Protein AF-A0A7L4RB26-F1 (afdb_monomer_lite)

Secondary structure (DSSP, 8-state):
--HHHHHHHHHHHHHHHHHHHHHHHHHHHHHHHS-TTSSSS-HHHHHHHHHHHHHHHHHHHHHHHHHHHHHHHHHHH---HHHHHHHHHHHHHHHHHHHHHHHH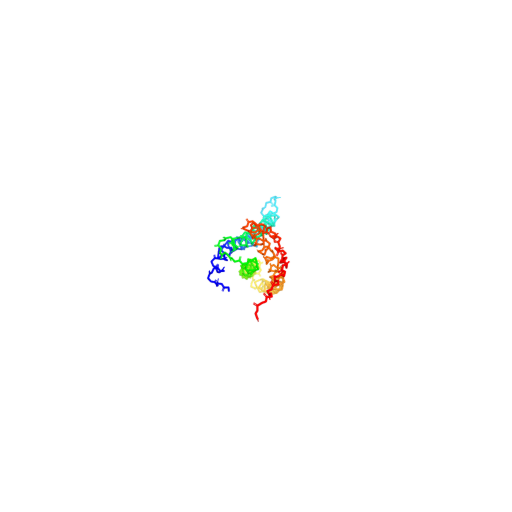HHHHHHHHHHHHHHHHHHHHHHHHHHHHHHHHHHHHHHHHHHHHHHHHHHHHHHHHHHHHHHHHHHHHHHHS---------------------

Foldseek 3Di:
DPVVLLCVLLVVLLVVLLVLLVVLLVLLLCLLQDDQDPDPPRVNVVSVVVSVVSVVVSVVVLLVSLLVSLLCCCPVVVDALLSQLVSQLVSLLSSLVSSLVSVLVSLVSNLVSQLVVQCVPDPPVSNVVSNVVSVVCSVVVNVCSVVVSVVCSVVVSVSSSVSRSNSNVVNVPVVDPPPDPPPDPPPDDDDDDDDDD

Sequence (197 aa):
MDFKKILSASLMIMGIGVVLVIIQGILDVVAVLAPADVGPVPLGLLLTIIKTGYWLLSFLLFAGLYFWAGMRAVKSYGLDPMSGGVISALSHAVVCIISIIVNIVVGLVGAGGFALNMAGQGGAMGGAVGALLGGLGFMVGGAITLVIGGVCLVGGIILNFGLGFGGGTFAEKKTVPEKNPEPEKKAEKKPEKAEKK

Structure (mmCIF, N/CA/C/O backbone):
data_AF-A0A7L4RB26-F1
#
_entry.id   AF-A0A7L4RB26-F1
#
loop_
_atom_site.group_PDB
_atom_site.id
_atom_site.type_symbol
_atom_site.label_atom_id
_atom_site.label_alt_id
_atom_site.label_comp_id
_atom_site.label_asym_id
_atom_site.label_entity_id
_atom_site.label_seq_id
_atom_site.pdbx_PDB_ins_code
_atom_site.Cartn_x
_atom_site.Cartn_y
_atom_site.Cartn_z
_atom_site.occupancy
_atom_site.B_iso_or_equiv
_atom_site.auth_seq_id
_atom_site.auth_comp_id
_atom_site.auth_asym_id
_atom_site.auth_atom_id
_atom_site.pdbx_PDB_model_num
ATOM 1 N N . MET A 1 1 ? -24.674 -1.707 12.320 1.00 59.78 1 MET A N 1
ATOM 2 C CA . MET A 1 1 ? -23.624 -0.869 11.699 1.00 59.78 1 MET A CA 1
ATOM 3 C C . MET A 1 1 ? -24.242 -0.050 10.579 1.00 59.78 1 MET A C 1
ATOM 5 O O . MET A 1 1 ? -24.905 -0.622 9.725 1.00 59.78 1 MET A O 1
ATOM 9 N N . ASP A 1 2 ? -24.065 1.269 10.601 1.00 71.56 2 ASP A N 1
ATOM 10 C CA . ASP A 1 2 ? -24.619 2.178 9.592 1.00 71.56 2 ASP A CA 1
ATOM 11 C C . ASP A 1 2 ? -23.623 2.336 8.427 1.00 71.56 2 ASP A C 1
ATOM 13 O O . ASP A 1 2 ? -22.617 3.045 8.532 1.00 71.56 2 ASP A O 1
ATOM 17 N N . PHE A 1 3 ? -23.869 1.614 7.328 1.00 69.25 3 PHE A N 1
ATOM 18 C CA . PHE A 1 3 ? -22.929 1.464 6.207 1.00 69.25 3 PHE A CA 1
ATOM 19 C C . PHE A 1 3 ? -22.564 2.807 5.552 1.00 69.25 3 PHE A C 1
ATOM 21 O O . PHE A 1 3 ? -21.429 3.004 5.120 1.00 69.25 3 PHE A O 1
ATOM 28 N N . LYS A 1 4 ? -23.491 3.776 5.543 1.00 74.69 4 LYS A N 1
ATOM 29 C CA . LYS A 1 4 ? -23.242 5.123 5.003 1.00 74.69 4 LYS A CA 1
ATOM 30 C C . LYS A 1 4 ? -22.188 5.888 5.805 1.00 74.69 4 LYS A C 1
ATOM 32 O O . LYS A 1 4 ? -21.359 6.581 5.216 1.00 74.69 4 LYS A O 1
ATOM 37 N N . LYS A 1 5 ? -22.191 5.752 7.135 1.00 68.69 5 LYS A N 1
ATOM 38 C CA . LYS A 1 5 ? -21.215 6.418 8.015 1.00 68.69 5 LYS A CA 1
ATOM 39 C C . LYS A 1 5 ? -19.825 5.801 7.869 1.00 68.69 5 LYS A C 1
ATOM 41 O O . LYS A 1 5 ? -18.843 6.532 7.782 1.00 68.69 5 LYS A O 1
ATOM 46 N N . ILE A 1 6 ? -19.763 4.473 7.755 1.00 67.25 6 ILE A N 1
ATOM 47 C CA . ILE A 1 6 ? -18.529 3.721 7.479 1.00 67.25 6 ILE A CA 1
ATOM 48 C C . ILE A 1 6 ? -17.923 4.157 6.140 1.00 67.25 6 ILE A C 1
ATOM 50 O O . ILE A 1 6 ? -16.747 4.518 6.083 1.00 67.25 6 ILE A O 1
ATOM 54 N N . LEU A 1 7 ? -18.739 4.216 5.083 1.00 72.62 7 LEU A N 1
ATOM 55 C CA . LEU A 1 7 ? -18.285 4.625 3.756 1.00 72.62 7 LEU A CA 1
ATOM 56 C C . LEU A 1 7 ? -17.761 6.071 3.757 1.00 72.62 7 LEU A C 1
ATOM 58 O O . LEU A 1 7 ? -16.662 6.329 3.269 1.00 72.62 7 LEU A O 1
ATOM 62 N N . SER A 1 8 ? -18.494 7.005 4.371 1.00 74.25 8 SER A N 1
ATOM 63 C CA . SER A 1 8 ? -18.075 8.410 4.477 1.00 74.25 8 SER A CA 1
ATOM 64 C C . SER A 1 8 ? -16.765 8.586 5.252 1.00 74.25 8 SER A C 1
ATOM 66 O O . SER A 1 8 ? -15.928 9.389 4.841 1.00 74.25 8 SER A O 1
ATOM 68 N N . ALA A 1 9 ? -16.560 7.824 6.330 1.00 69.31 9 ALA A N 1
ATOM 69 C CA . ALA A 1 9 ? -15.318 7.858 7.097 1.00 69.31 9 ALA A CA 1
ATOM 70 C C . ALA A 1 9 ? -14.136 7.261 6.311 1.00 69.31 9 ALA A C 1
ATOM 72 O O . ALA A 1 9 ? -13.023 7.777 6.395 1.00 69.31 9 ALA A O 1
ATOM 73 N N . SER A 1 10 ? -14.386 6.213 5.516 1.00 74.75 10 SER A N 1
ATOM 74 C CA . SER A 1 10 ? -13.369 5.533 4.700 1.00 74.75 10 SER A CA 1
ATOM 75 C C . SER A 1 10 ? -12.939 6.317 3.452 1.00 74.75 10 SER A C 1
ATOM 77 O O . SER A 1 10 ? -11.774 6.269 3.066 1.00 74.75 10 SER A O 1
ATOM 79 N N . LEU A 1 11 ? -13.850 7.081 2.836 1.00 79.06 11 LEU A N 1
ATOM 80 C CA . LEU A 1 11 ? -13.647 7.753 1.543 1.00 79.06 11 LEU A CA 1
ATOM 81 C C . LEU A 1 11 ? -12.417 8.663 1.510 1.00 79.06 11 LEU A C 1
ATOM 83 O O . LEU A 1 11 ? -11.670 8.658 0.536 1.00 79.06 11 LEU A O 1
ATOM 87 N N . MET A 1 12 ? -12.179 9.412 2.585 1.00 80.56 12 MET A N 1
ATOM 88 C CA . MET A 1 12 ? -11.029 10.311 2.674 1.00 80.56 12 MET A CA 1
ATOM 89 C C . MET A 1 12 ? -9.700 9.542 2.722 1.00 80.56 12 MET A C 1
ATOM 91 O O . MET A 1 12 ? -8.741 9.927 2.059 1.00 80.56 12 MET A O 1
ATOM 95 N N . ILE A 1 13 ? -9.649 8.442 3.477 1.00 82.50 13 ILE A N 1
ATOM 96 C CA . ILE A 1 13 ? -8.442 7.614 3.625 1.00 82.50 13 ILE A CA 1
ATOM 97 C C . ILE A 1 13 ? -8.165 6.866 2.328 1.00 82.50 13 ILE A C 1
ATOM 99 O O . ILE A 1 13 ? -7.025 6.833 1.876 1.00 82.50 13 ILE A O 1
ATOM 103 N N . MET A 1 14 ? -9.215 6.323 1.704 1.00 83.38 14 MET A N 1
ATOM 104 C CA . MET A 1 14 ? -9.117 5.706 0.385 1.00 83.38 14 MET A CA 1
ATOM 105 C C . MET A 1 14 ? -8.605 6.716 -0.645 1.00 83.38 14 MET A C 1
ATOM 107 O O . MET A 1 14 ? -7.656 6.410 -1.353 1.00 83.38 14 MET A O 1
ATOM 111 N N . GLY A 1 15 ? -9.152 7.935 -0.685 1.00 83.19 15 GLY A N 1
ATOM 112 C CA . GLY A 1 15 ? -8.707 8.978 -1.614 1.00 83.19 15 GLY A CA 1
ATOM 113 C C . GLY A 1 15 ? -7.225 9.325 -1.459 1.00 83.19 15 GLY A C 1
ATOM 114 O O . GLY A 1 15 ? -6.482 9.293 -2.437 1.00 83.19 15 GLY A O 1
ATOM 115 N N . ILE A 1 16 ? -6.771 9.586 -0.228 1.00 84.94 16 ILE A N 1
ATOM 116 C CA . ILE A 1 16 ? -5.353 9.875 0.041 1.00 84.94 16 ILE A CA 1
ATOM 117 C C . ILE A 1 16 ? -4.482 8.663 -0.306 1.00 84.94 16 ILE A C 1
ATOM 119 O O . ILE A 1 16 ? -3.447 8.809 -0.952 1.00 84.94 16 ILE A O 1
ATOM 123 N N . GLY A 1 17 ? -4.918 7.461 0.072 1.00 83.12 17 GLY A N 1
ATOM 124 C CA . GLY A 1 17 ? -4.176 6.237 -0.193 1.00 83.12 17 GLY A CA 1
ATOM 125 C C . GLY A 1 17 ? -4.001 5.948 -1.681 1.00 83.12 17 GLY A C 1
ATOM 126 O O . GLY A 1 17 ? -2.911 5.578 -2.107 1.00 83.12 17 GLY A O 1
ATOM 127 N N . VAL A 1 18 ? -5.039 6.186 -2.484 1.00 85.56 18 VAL A N 1
ATOM 128 C CA . VAL A 1 18 ? -4.983 6.051 -3.945 1.00 85.56 18 VAL A CA 1
ATOM 129 C C . VAL A 1 18 ? -3.991 7.030 -4.556 1.00 85.56 18 VAL A C 1
ATOM 131 O O . VAL A 1 18 ? -3.189 6.628 -5.393 1.00 85.56 18 VAL A O 1
ATOM 134 N N . VAL A 1 19 ? -3.988 8.291 -4.119 1.00 87.62 19 VAL A N 1
ATOM 135 C CA . VAL A 1 19 ? -3.029 9.290 -4.615 1.00 87.62 19 VAL A CA 1
ATOM 136 C C . VAL A 1 19 ? -1.589 8.863 -4.325 1.00 87.62 19 VAL A C 1
ATOM 138 O O . VAL A 1 19 ? -0.750 8.921 -5.222 1.00 87.62 19 VAL A O 1
ATOM 141 N N . LEU A 1 20 ? -1.304 8.379 -3.111 1.00 86.31 20 LEU A N 1
ATOM 142 C CA . LEU A 1 20 ? 0.036 7.898 -2.750 1.00 86.31 20 LEU A CA 1
ATOM 143 C C . LEU A 1 20 ? 0.466 6.695 -3.603 1.00 86.31 20 LEU A C 1
ATOM 145 O O . LEU A 1 20 ? 1.598 6.639 -4.078 1.00 86.31 20 LEU A O 1
ATOM 149 N N . VAL A 1 21 ? -0.450 5.757 -3.853 1.00 86.00 21 VAL A N 1
ATOM 150 C CA . VAL A 1 21 ? -0.198 4.600 -4.724 1.00 86.00 21 VAL A CA 1
ATOM 151 C C . VAL A 1 21 ? 0.072 5.024 -6.170 1.00 86.00 21 VAL A C 1
ATOM 153 O O . VAL A 1 21 ? 0.967 4.477 -6.808 1.00 86.00 21 VAL A O 1
ATOM 156 N N . ILE A 1 22 ? -0.656 6.015 -6.692 1.00 85.44 22 ILE A N 1
ATOM 157 C CA . ILE A 1 22 ? -0.424 6.541 -8.043 1.00 85.44 22 ILE A CA 1
ATOM 158 C C . ILE A 1 22 ? 0.958 7.194 -8.136 1.00 85.44 22 ILE A C 1
ATOM 160 O O . ILE A 1 22 ? 1.694 6.916 -9.079 1.00 85.44 22 ILE A O 1
ATOM 164 N N . ILE A 1 23 ? 1.336 8.023 -7.158 1.00 86.50 23 ILE A N 1
ATOM 165 C CA . ILE A 1 23 ? 2.664 8.654 -7.121 1.00 86.50 23 ILE A CA 1
ATOM 166 C C . ILE A 1 23 ? 3.761 7.584 -7.070 1.00 86.50 23 ILE A C 1
ATOM 168 O O . ILE A 1 23 ? 4.727 7.674 -7.825 1.00 86.50 23 ILE A O 1
ATOM 172 N N . GLN A 1 24 ? 3.589 6.547 -6.245 1.00 82.50 24 GLN A N 1
ATOM 173 C CA . GLN A 1 24 ? 4.506 5.407 -6.200 1.00 82.50 24 GLN A CA 1
ATOM 174 C C . GLN A 1 24 ? 4.631 4.732 -7.574 1.00 82.50 24 GLN A C 1
ATOM 176 O O . GLN A 1 24 ? 5.744 4.515 -8.047 1.00 82.50 24 GLN A O 1
ATOM 181 N N . GLY A 1 25 ? 3.511 4.477 -8.255 1.00 80.81 25 GLY A N 1
ATOM 182 C CA . GLY A 1 25 ? 3.510 3.910 -9.604 1.00 80.81 25 GLY A CA 1
ATOM 183 C C . GLY A 1 25 ? 4.237 4.785 -10.628 1.00 80.81 25 GLY A C 1
ATOM 184 O O . GLY A 1 25 ? 4.981 4.268 -11.456 1.00 80.81 25 GLY A O 1
ATOM 185 N N . ILE A 1 26 ? 4.086 6.111 -10.550 1.00 83.50 26 ILE A N 1
ATOM 186 C CA . ILE A 1 26 ? 4.823 7.051 -11.408 1.00 83.50 26 ILE A CA 1
ATOM 187 C C . ILE A 1 26 ? 6.329 6.941 -11.152 1.00 83.50 26 ILE A C 1
ATOM 189 O O . ILE A 1 26 ? 7.097 6.854 -12.108 1.00 83.50 26 ILE A O 1
ATOM 193 N N . LEU A 1 27 ? 6.760 6.906 -9.887 1.00 81.88 27 LEU A N 1
ATOM 194 C CA . LEU A 1 27 ? 8.174 6.728 -9.538 1.00 81.88 27 LEU A CA 1
ATOM 195 C C . LEU A 1 27 ? 8.726 5.403 -10.076 1.00 81.88 27 LEU A C 1
ATOM 197 O O . LEU A 1 27 ? 9.851 5.365 -10.572 1.00 81.88 27 LEU A O 1
ATOM 201 N N . ASP A 1 28 ? 7.926 4.338 -10.026 1.00 77.19 28 ASP A N 1
ATOM 202 C CA . ASP A 1 28 ? 8.315 3.026 -10.536 1.00 77.19 28 ASP A CA 1
ATOM 203 C C . ASP A 1 28 ? 8.423 3.003 -12.065 1.00 77.19 28 ASP A C 1
ATOM 205 O O . ASP A 1 28 ? 9.388 2.461 -12.600 1.00 77.19 28 ASP A O 1
ATOM 209 N N . VAL A 1 29 ? 7.505 3.661 -12.777 1.00 76.44 29 VAL A N 1
ATOM 210 C CA . VAL A 1 29 ? 7.597 3.840 -14.235 1.00 76.44 29 VAL A CA 1
ATOM 211 C C . VAL A 1 29 ? 8.836 4.653 -14.612 1.00 76.44 29 VAL A C 1
ATOM 213 O O . VAL A 1 29 ? 9.566 4.264 -15.521 1.00 76.44 29 VAL A O 1
ATOM 216 N N . VAL A 1 30 ? 9.117 5.751 -13.904 1.00 78.19 30 VAL A N 1
ATOM 217 C CA . VAL A 1 30 ? 10.319 6.566 -14.146 1.00 78.19 30 VAL A CA 1
ATOM 218 C C . VAL A 1 30 ? 11.586 5.744 -13.917 1.00 78.19 30 VAL A C 1
ATOM 220 O O . VAL A 1 30 ? 12.504 5.819 -14.726 1.00 78.19 30 VAL A O 1
ATOM 223 N N . ALA A 1 31 ? 11.632 4.920 -12.867 1.00 73.56 31 ALA A N 1
ATOM 224 C CA . ALA A 1 31 ? 12.776 4.054 -12.589 1.00 73.56 31 ALA A CA 1
ATOM 225 C C . ALA A 1 31 ? 13.009 2.998 -13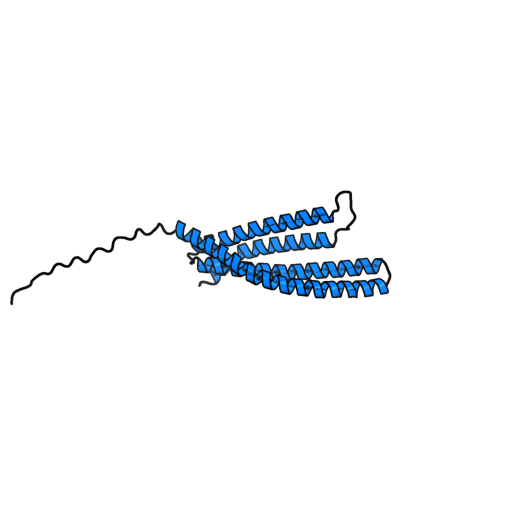.679 1.00 73.56 31 ALA A C 1
ATOM 227 O O . ALA A 1 31 ? 14.153 2.684 -13.992 1.00 73.56 31 ALA A O 1
ATOM 228 N N . VAL A 1 32 ? 11.936 2.473 -14.267 1.00 69.44 32 VAL A N 1
ATOM 229 C CA . VAL A 1 32 ? 11.994 1.483 -15.351 1.00 69.44 32 VAL A CA 1
ATOM 230 C C . VAL A 1 32 ? 12.417 2.105 -16.686 1.00 69.44 32 VAL A C 1
ATOM 232 O O . VAL A 1 32 ? 13.076 1.446 -17.486 1.00 69.44 32 VAL A O 1
ATOM 235 N N . LEU A 1 33 ? 12.040 3.360 -16.939 1.00 70.12 33 LEU A N 1
ATOM 236 C CA . LEU A 1 33 ? 12.327 4.059 -18.196 1.00 70.12 33 LEU A CA 1
ATOM 237 C C . LEU A 1 33 ? 13.618 4.893 -18.157 1.00 70.12 33 LEU A C 1
ATOM 239 O O . LEU A 1 33 ? 14.064 5.369 -19.202 1.00 70.12 33 LEU A O 1
ATOM 243 N N . ALA A 1 34 ? 14.215 5.098 -16.981 1.00 67.56 34 ALA A N 1
ATOM 244 C CA . ALA A 1 34 ? 15.445 5.865 -16.839 1.00 67.56 34 ALA A CA 1
ATOM 245 C C . ALA A 1 34 ? 16.642 5.123 -17.474 1.00 67.56 34 ALA A C 1
ATOM 247 O O . ALA A 1 34 ? 16.848 3.941 -17.187 1.00 67.56 34 ALA A O 1
ATOM 248 N N . PRO A 1 35 ? 17.476 5.793 -18.293 1.00 59.31 35 PRO A N 1
ATOM 249 C CA . PRO A 1 35 ? 18.693 5.186 -18.820 1.00 59.31 35 PRO A CA 1
ATOM 250 C C . PRO A 1 35 ? 19.672 4.896 -17.676 1.00 59.31 35 PRO A C 1
ATOM 252 O O . PRO A 1 35 ? 19.881 5.744 -16.806 1.00 59.31 35 PRO A O 1
ATOM 255 N N . ALA A 1 36 ? 20.305 3.721 -17.699 1.00 58.41 36 ALA A N 1
ATOM 256 C CA . ALA A 1 36 ? 21.233 3.286 -16.652 1.00 58.41 36 ALA A CA 1
ATOM 257 C C . ALA A 1 36 ? 22.488 4.181 -16.515 1.00 58.41 36 ALA A C 1
ATOM 259 O O . ALA A 1 36 ? 23.095 4.205 -15.445 1.00 58.41 36 ALA A O 1
ATOM 260 N N . ASP A 1 37 ? 22.825 4.972 -17.546 1.00 53.00 37 ASP A N 1
ATOM 261 C CA . ASP A 1 37 ? 24.178 5.524 -17.733 1.00 53.00 37 ASP A CA 1
ATOM 262 C C . ASP A 1 37 ? 24.284 7.064 -17.773 1.00 53.00 37 ASP A C 1
ATOM 264 O O . ASP A 1 37 ? 25.239 7.611 -18.327 1.00 53.00 37 ASP A O 1
ATOM 268 N N . VAL A 1 38 ? 23.337 7.817 -17.199 1.00 45.75 38 VAL A N 1
ATOM 269 C CA . VAL A 1 38 ? 23.392 9.294 -17.261 1.00 45.75 38 VAL A CA 1
ATOM 270 C C . VAL A 1 38 ? 24.067 9.901 -16.015 1.00 45.75 38 VAL A C 1
ATOM 272 O O . VAL A 1 38 ? 23.4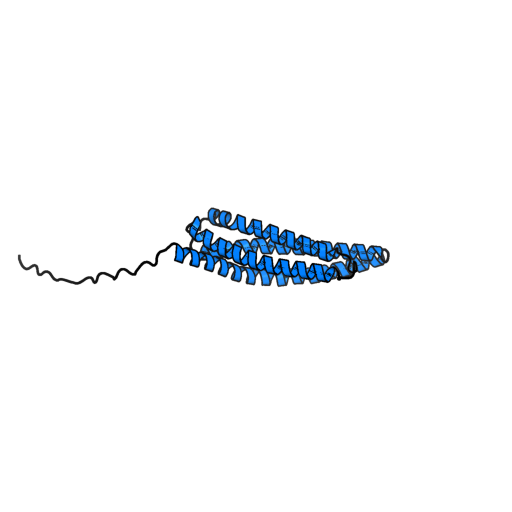08 10.373 -15.097 1.00 45.75 38 VAL A O 1
ATOM 275 N N . GLY A 1 39 ? 25.404 9.932 -15.985 1.00 53.75 39 GLY A N 1
ATOM 276 C CA . GLY A 1 39 ? 26.182 10.831 -15.108 1.00 53.75 39 GLY A CA 1
ATOM 277 C C . GLY A 1 39 ? 26.974 10.203 -13.941 1.00 53.75 39 GLY A C 1
ATOM 278 O O . GLY A 1 39 ? 26.971 8.990 -13.754 1.00 53.75 39 GLY A O 1
ATOM 279 N N . PRO A 1 40 ? 27.702 11.033 -13.156 1.00 55.09 40 PRO A N 1
ATOM 280 C CA . PRO A 1 40 ? 28.673 10.584 -12.143 1.00 55.09 40 PRO A CA 1
ATOM 281 C C . PRO A 1 40 ? 28.042 9.979 -10.879 1.00 55.09 40 PRO A C 1
ATOM 283 O O . PRO A 1 40 ? 28.718 9.292 -10.118 1.00 55.09 40 PRO A O 1
ATOM 286 N N . VAL A 1 41 ? 26.749 10.223 -10.655 1.00 58.16 41 VAL A N 1
ATOM 287 C CA . VAL A 1 41 ? 25.934 9.484 -9.687 1.00 58.16 41 VAL A CA 1
ATOM 288 C C . VAL A 1 41 ? 25.059 8.546 -10.508 1.00 58.16 41 VAL A C 1
ATOM 290 O O . VAL A 1 41 ? 24.284 9.054 -11.320 1.00 58.16 41 VAL A O 1
ATOM 293 N N . PRO A 1 42 ? 25.146 7.216 -10.330 1.00 64.94 42 PRO A N 1
ATOM 294 C CA . PRO A 1 42 ? 24.281 6.299 -11.055 1.00 64.94 42 PRO A CA 1
ATOM 295 C C . PRO A 1 42 ? 22.832 6.673 -10.745 1.00 64.94 42 PRO A C 1
ATOM 297 O O . PRO A 1 42 ? 22.379 6.555 -9.606 1.00 64.94 42 PRO A O 1
ATOM 300 N N . LEU A 1 43 ? 22.114 7.176 -11.751 1.00 65.75 43 LEU A N 1
ATOM 301 C CA . LEU A 1 43 ? 20.737 7.671 -11.636 1.00 65.75 43 LEU A CA 1
ATOM 302 C C . LEU A 1 43 ? 19.816 6.612 -11.009 1.00 65.75 43 LEU A C 1
ATOM 304 O O . LEU A 1 43 ? 18.912 6.942 -10.241 1.00 65.75 43 LEU A O 1
ATOM 308 N N . GLY A 1 44 ? 20.130 5.333 -11.236 1.00 64.38 44 GLY A N 1
ATOM 309 C CA . GLY A 1 44 ? 19.491 4.196 -10.577 1.00 64.38 44 GLY A CA 1
ATOM 310 C C . GLY A 1 44 ? 19.639 4.183 -9.048 1.00 64.38 44 GLY A C 1
ATOM 311 O O . GLY A 1 44 ? 18.674 3.870 -8.354 1.00 64.38 44 GLY A O 1
ATOM 312 N N . LEU A 1 45 ? 20.788 4.579 -8.489 1.00 69.19 45 LEU A N 1
ATOM 313 C CA . LEU A 1 45 ? 20.988 4.670 -7.037 1.00 69.19 45 LEU A CA 1
ATOM 314 C C . LEU A 1 45 ? 20.164 5.818 -6.438 1.00 69.19 45 LEU A C 1
ATOM 316 O O . LEU A 1 45 ? 19.492 5.627 -5.425 1.00 69.19 45 LEU A O 1
ATOM 320 N N . LEU A 1 46 ? 20.152 6.985 -7.089 1.00 75.00 46 LEU A N 1
ATOM 321 C CA . LEU A 1 46 ? 19.352 8.134 -6.651 1.00 75.00 46 LEU A CA 1
ATOM 322 C C . LEU A 1 46 ? 17.850 7.808 -6.660 1.00 75.00 46 LEU A C 1
ATOM 324 O O . LEU A 1 46 ? 17.161 8.043 -5.668 1.00 75.00 46 LEU A O 1
ATOM 328 N N . LEU A 1 47 ? 17.351 7.214 -7.748 1.00 74.50 47 LEU A N 1
ATOM 329 C CA . LEU A 1 47 ? 15.951 6.798 -7.867 1.00 74.50 47 LEU A CA 1
ATOM 330 C C . LEU A 1 47 ? 15.584 5.716 -6.844 1.00 74.50 47 LEU A C 1
ATOM 332 O O . LEU A 1 47 ? 14.498 5.764 -6.270 1.00 74.50 47 LEU A O 1
ATOM 336 N N . THR A 1 48 ? 16.502 4.794 -6.539 1.00 74.94 48 THR A N 1
ATOM 337 C CA . THR A 1 48 ? 16.302 3.777 -5.492 1.00 74.94 48 THR A CA 1
ATOM 338 C C . THR A 1 48 ? 16.191 4.407 -4.104 1.00 74.94 48 THR A C 1
ATOM 340 O O . THR A 1 48 ? 15.316 4.024 -3.325 1.00 74.94 48 THR A O 1
ATOM 343 N N . ILE A 1 49 ? 17.029 5.402 -3.791 1.00 80.88 49 ILE A N 1
ATOM 344 C CA . ILE A 1 49 ? 16.965 6.140 -2.521 1.00 80.88 49 ILE A CA 1
ATOM 345 C C . ILE A 1 49 ? 15.643 6.905 -2.409 1.00 80.88 49 ILE A C 1
ATOM 347 O O . ILE A 1 49 ? 14.966 6.792 -1.389 1.00 80.88 49 ILE A O 1
ATOM 351 N N . ILE A 1 50 ? 15.242 7.634 -3.458 1.00 82.38 50 ILE A N 1
ATOM 352 C CA . ILE A 1 50 ? 13.971 8.376 -3.485 1.00 82.38 50 ILE A CA 1
ATOM 353 C C . ILE A 1 50 ? 12.791 7.420 -3.300 1.00 82.38 50 ILE A C 1
ATOM 355 O O . ILE A 1 50 ? 11.927 7.671 -2.463 1.00 82.38 50 ILE A O 1
ATOM 359 N N . LYS A 1 51 ? 12.778 6.293 -4.020 1.00 76.94 51 LYS A N 1
ATOM 360 C CA . LYS A 1 51 ? 11.734 5.268 -3.914 1.00 76.94 51 LYS A CA 1
ATOM 361 C C . LYS A 1 51 ? 11.659 4.669 -2.511 1.00 76.94 51 LYS A C 1
ATOM 363 O O . LYS A 1 51 ? 10.576 4.562 -1.944 1.00 76.94 51 LYS A O 1
ATOM 368 N N . THR A 1 52 ? 12.800 4.318 -1.926 1.00 76.56 52 THR A N 1
ATOM 369 C CA . THR A 1 52 ? 12.858 3.740 -0.573 1.00 76.56 52 THR A CA 1
ATOM 370 C C . THR A 1 52 ? 12.410 4.753 0.480 1.00 76.56 52 THR A C 1
ATOM 372 O O . THR A 1 52 ? 11.636 4.420 1.377 1.00 76.56 52 THR A O 1
ATOM 375 N N . GLY A 1 53 ? 12.846 6.009 0.348 1.00 82.44 53 GLY A N 1
ATOM 376 C CA . GLY A 1 53 ? 12.429 7.104 1.221 1.00 82.44 53 GLY A CA 1
ATOM 377 C C . GLY A 1 53 ? 10.931 7.389 1.118 1.00 82.44 53 GLY A C 1
ATOM 378 O O . GLY A 1 53 ? 10.261 7.527 2.140 1.00 82.44 53 GLY A O 1
ATOM 379 N N . TYR A 1 54 ? 10.383 7.403 -0.099 1.00 82.88 54 TYR A N 1
ATOM 380 C CA . TYR A 1 54 ? 8.949 7.569 -0.330 1.00 82.88 54 TYR A CA 1
ATOM 381 C C . TYR A 1 54 ? 8.139 6.406 0.251 1.00 82.88 54 TYR A C 1
ATOM 383 O O . TYR A 1 54 ? 7.095 6.632 0.863 1.00 82.88 54 TYR A O 1
ATOM 391 N N . TRP A 1 55 ? 8.633 5.172 0.126 1.00 80.81 55 TRP A N 1
ATOM 392 C CA . TRP A 1 55 ? 7.998 3.988 0.704 1.00 80.81 55 TRP A CA 1
ATOM 393 C C . TRP A 1 55 ? 7.927 4.067 2.236 1.00 80.81 55 TRP A C 1
ATOM 395 O O . TRP A 1 55 ? 6.853 3.892 2.814 1.00 80.81 55 TRP A O 1
ATOM 405 N N . LEU A 1 56 ? 9.037 4.423 2.894 1.00 82.00 56 LEU A N 1
ATOM 406 C CA . LEU A 1 56 ? 9.096 4.639 4.347 1.00 82.00 56 LEU A CA 1
ATOM 407 C C . LEU A 1 56 ? 8.156 5.761 4.805 1.00 82.00 56 LEU A C 1
ATOM 409 O O . LEU A 1 56 ? 7.407 5.595 5.769 1.00 82.00 56 LEU A O 1
ATOM 413 N N . LEU A 1 57 ? 8.167 6.896 4.102 1.00 87.12 57 LEU A N 1
ATOM 414 C CA . LEU A 1 57 ? 7.299 8.030 4.413 1.00 87.12 57 LEU A CA 1
ATOM 415 C C . LEU A 1 57 ? 5.821 7.647 4.264 1.00 87.12 57 LEU A C 1
ATOM 417 O O . LEU A 1 57 ? 5.007 7.945 5.136 1.00 87.12 57 LEU A O 1
ATOM 421 N N . SER A 1 58 ? 5.485 6.944 3.182 1.00 79.88 58 SER A N 1
ATOM 422 C CA . SER A 1 58 ? 4.130 6.466 2.913 1.00 79.88 58 SER A CA 1
ATOM 423 C C . SER A 1 58 ? 3.662 5.505 3.996 1.00 79.88 58 SER A C 1
ATOM 425 O O . SER A 1 58 ? 2.536 5.634 4.466 1.00 79.88 58 SER A O 1
ATOM 427 N N . PHE A 1 59 ? 4.524 4.593 4.456 1.00 82.69 59 PHE A N 1
ATOM 428 C CA . PHE A 1 59 ? 4.206 3.687 5.559 1.00 82.69 59 PHE A CA 1
ATOM 429 C C . PHE A 1 59 ? 3.819 4.448 6.836 1.00 82.69 59 PHE A C 1
ATOM 431 O O . PHE A 1 59 ? 2.780 4.164 7.435 1.00 82.69 59 PHE A O 1
ATOM 438 N N . LEU A 1 60 ? 4.602 5.462 7.221 1.00 85.75 60 LEU A N 1
ATOM 439 C CA . LEU A 1 60 ? 4.308 6.298 8.391 1.00 85.75 60 LEU A CA 1
ATOM 440 C C . LEU A 1 60 ? 3.022 7.118 8.215 1.00 85.75 60 LEU A C 1
ATOM 442 O O . LEU A 1 60 ? 2.211 7.201 9.140 1.00 85.75 60 LEU A O 1
ATOM 446 N N . LEU A 1 61 ? 2.811 7.691 7.027 1.00 85.94 61 LEU A N 1
ATOM 447 C CA . LEU A 1 61 ? 1.600 8.444 6.701 1.00 85.94 61 LEU A CA 1
ATOM 448 C C . LEU A 1 61 ? 0.356 7.560 6.776 1.00 85.94 61 LEU A C 1
ATOM 450 O O . LEU A 1 61 ? -0.634 7.958 7.386 1.00 85.94 61 LEU A O 1
ATOM 454 N N . PHE A 1 62 ? 0.413 6.352 6.214 1.00 84.50 62 PHE A N 1
ATOM 455 C CA . PHE A 1 62 ? -0.668 5.377 6.300 1.00 84.50 62 PHE A CA 1
ATOM 456 C C . PHE A 1 62 ? -0.944 4.978 7.745 1.00 84.50 62 PHE A C 1
ATOM 458 O O . PHE A 1 62 ? -2.100 5.003 8.161 1.00 84.50 62 PHE A O 1
ATOM 465 N N . ALA A 1 63 ? 0.093 4.689 8.534 1.00 84.81 63 ALA A N 1
ATOM 466 C CA . ALA A 1 63 ? -0.092 4.335 9.934 1.00 84.81 63 ALA A CA 1
ATOM 467 C C . ALA A 1 63 ? -0.819 5.445 10.717 1.00 84.81 63 ALA A C 1
ATOM 469 O O . ALA A 1 63 ? -1.780 5.177 11.443 1.00 84.81 63 ALA A O 1
ATOM 470 N N . GLY A 1 64 ? -0.417 6.702 10.503 1.00 86.31 64 GLY A N 1
ATOM 471 C CA . GLY A 1 64 ? -1.081 7.870 11.082 1.00 86.31 64 GLY A CA 1
ATOM 472 C C . GLY A 1 64 ? -2.515 8.063 10.581 1.00 86.31 64 GLY A C 1
ATOM 473 O O . GLY A 1 64 ? -3.413 8.327 11.379 1.00 86.31 64 GLY A O 1
ATOM 474 N N . LEU A 1 65 ? -2.757 7.883 9.280 1.00 86.94 65 LEU A N 1
ATOM 475 C CA . LEU A 1 65 ? -4.081 7.986 8.656 1.00 86.94 65 LEU A CA 1
ATOM 476 C C . LEU A 1 65 ? -5.061 6.955 9.207 1.00 86.94 65 LEU A C 1
ATOM 478 O O . LEU A 1 65 ? -6.191 7.306 9.535 1.00 86.94 65 LEU A O 1
ATOM 482 N N . TYR A 1 66 ? -4.633 5.703 9.336 1.00 87.31 66 TYR A N 1
ATOM 483 C CA . TYR A 1 66 ? -5.448 4.608 9.856 1.00 87.31 66 TYR A CA 1
ATOM 484 C C . TYR A 1 66 ? -5.742 4.762 11.350 1.00 87.31 66 TYR A C 1
ATOM 486 O O . TYR A 1 66 ? -6.872 4.548 11.790 1.00 87.31 66 TYR A O 1
ATOM 494 N N . PHE A 1 67 ? -4.763 5.224 12.128 1.00 87.12 67 PHE A N 1
ATOM 495 C CA . PHE A 1 67 ? -4.985 5.577 13.527 1.00 87.12 67 PHE A CA 1
ATOM 496 C C . PHE A 1 67 ? -5.975 6.747 13.667 1.00 87.12 67 PHE A C 1
ATOM 498 O O . PHE A 1 67 ? -6.929 6.689 14.448 1.00 87.12 67 PHE A O 1
ATOM 505 N N . TRP A 1 68 ? -5.802 7.798 12.862 1.00 86.81 68 TRP A N 1
ATOM 506 C CA . TRP A 1 68 ? -6.696 8.956 12.839 1.00 86.81 68 TRP A CA 1
ATOM 507 C C . TRP A 1 68 ? -8.116 8.592 12.389 1.00 86.81 68 TRP A C 1
ATOM 509 O O . TRP A 1 68 ? -9.089 9.083 12.963 1.00 86.81 68 TRP A O 1
ATOM 519 N N . ALA A 1 69 ? -8.248 7.684 11.421 1.00 84.38 69 ALA A N 1
ATOM 520 C CA . ALA A 1 69 ? -9.520 7.122 10.982 1.00 84.38 69 ALA A CA 1
ATOM 521 C C . ALA A 1 69 ? -10.285 6.474 12.136 1.00 84.38 69 ALA A C 1
ATOM 523 O O . ALA A 1 69 ? -11.457 6.784 12.353 1.00 84.38 69 ALA A O 1
ATOM 524 N N . GLY A 1 70 ? -9.597 5.625 12.905 1.00 81.62 70 GLY A N 1
ATOM 525 C CA . GLY A 1 70 ? -10.134 4.993 14.104 1.00 81.62 70 GLY A CA 1
ATOM 526 C C . GLY A 1 70 ? -10.605 6.012 15.137 1.00 81.62 70 GLY A C 1
ATOM 527 O O . GLY A 1 70 ? -11.736 5.942 15.618 1.00 81.62 70 GLY A O 1
ATOM 528 N N . MET A 1 71 ? -9.781 7.027 15.418 1.00 85.56 71 MET A N 1
ATOM 529 C CA . MET A 1 71 ? -10.155 8.112 16.331 1.00 85.56 71 MET A CA 1
ATOM 530 C C . MET A 1 71 ? -11.391 8.884 15.855 1.00 85.56 71 MET A C 1
ATOM 532 O O . MET A 1 71 ? -12.265 9.226 16.656 1.00 85.56 71 MET A O 1
ATOM 536 N N . ARG A 1 72 ? -11.459 9.197 14.558 1.00 83.06 72 ARG A N 1
ATOM 537 C CA . ARG A 1 72 ? -12.560 9.955 13.957 1.00 83.06 72 ARG A CA 1
ATOM 538 C C . ARG A 1 72 ? -13.852 9.142 13.924 1.00 83.06 72 ARG A C 1
ATOM 540 O O . ARG A 1 72 ? -14.914 9.709 14.165 1.00 83.06 72 ARG A O 1
ATOM 547 N N . ALA A 1 73 ? -13.773 7.833 13.681 1.00 79.50 73 ALA A N 1
ATOM 548 C CA . ALA A 1 73 ? -14.916 6.922 13.726 1.00 79.50 73 ALA A CA 1
ATOM 549 C C . ALA A 1 73 ? -15.648 7.004 15.076 1.00 79.50 73 ALA A C 1
ATOM 551 O O . ALA A 1 73 ? -16.865 7.189 15.114 1.00 79.50 73 ALA A O 1
ATOM 552 N N . VAL A 1 74 ? -14.893 6.974 16.176 1.00 81.31 74 VAL A N 1
ATOM 553 C CA . VAL A 1 74 ? -15.450 7.063 17.531 1.00 81.31 74 VAL A CA 1
ATOM 554 C C . VAL A 1 74 ? -15.923 8.484 17.850 1.00 81.31 74 VAL A C 1
ATOM 556 O O . VAL A 1 74 ? -17.077 8.681 18.220 1.00 81.31 74 VAL A O 1
ATOM 559 N N . LYS A 1 75 ? -15.080 9.506 17.640 1.00 80.94 75 LYS A N 1
ATOM 560 C CA . LYS A 1 75 ? -15.407 10.893 18.029 1.00 80.94 75 LYS A CA 1
ATOM 561 C C . LYS A 1 75 ? -16.514 11.541 17.205 1.00 80.94 75 LYS A C 1
ATOM 563 O O . LYS A 1 75 ? -17.312 12.293 17.749 1.00 80.94 75 LYS A O 1
ATOM 568 N N . SER A 1 76 ? -16.512 11.334 15.891 1.00 77.94 76 SER A N 1
ATOM 569 C CA . SER A 1 76 ? -17.399 12.060 14.974 1.00 77.94 76 SER A CA 1
ATOM 570 C C . SER A 1 76 ? -18.666 11.286 14.636 1.00 77.94 76 SER A C 1
ATOM 572 O O . SER A 1 76 ? -19.669 11.903 14.292 1.00 77.94 76 SER A O 1
ATOM 574 N N . TYR A 1 77 ? -18.631 9.953 14.716 1.00 76.12 77 TYR A N 1
ATOM 575 C CA . TYR A 1 77 ? -19.757 9.106 14.318 1.00 76.12 77 TYR A CA 1
ATOM 576 C C . TYR A 1 77 ? -20.340 8.278 15.470 1.00 76.12 77 TYR A C 1
ATOM 578 O O . TYR A 1 77 ? -21.358 7.617 15.256 1.00 76.12 77 TYR A O 1
ATOM 586 N N . GLY A 1 78 ? -19.745 8.337 16.671 1.00 74.31 78 GLY A N 1
ATOM 587 C CA . GLY A 1 78 ? -20.207 7.603 17.855 1.00 74.31 78 GLY A CA 1
ATOM 588 C C . GLY A 1 78 ? -20.103 6.087 17.700 1.00 74.31 78 GLY A C 1
ATOM 589 O O . GLY A 1 78 ? -20.900 5.357 18.281 1.00 74.31 78 GLY A O 1
ATOM 590 N N . LEU A 1 79 ? -19.187 5.621 16.847 1.00 79.19 79 LEU A N 1
ATOM 591 C CA . LEU A 1 79 ? -18.963 4.199 16.611 1.00 79.19 79 LEU A CA 1
ATOM 592 C C . LEU A 1 79 ? -18.074 3.607 17.708 1.00 79.19 79 LEU A C 1
ATOM 594 O O . LEU A 1 79 ? -17.310 4.316 18.355 1.00 79.19 79 LEU A O 1
ATOM 598 N N . ASP A 1 80 ? -18.159 2.298 17.891 1.00 84.25 80 ASP A N 1
ATOM 599 C CA . ASP A 1 80 ? -17.285 1.533 18.774 1.00 84.25 80 ASP A CA 1
ATOM 600 C C . ASP A 1 80 ? -15.858 1.393 18.186 1.00 84.25 80 ASP A C 1
ATOM 602 O O . ASP A 1 80 ? -15.665 1.487 16.965 1.00 84.25 80 ASP A O 1
ATOM 606 N N . PRO A 1 81 ? -14.826 1.141 19.014 1.00 82.81 81 PRO A N 1
ATOM 607 C CA . PRO A 1 81 ? -13.452 0.967 18.534 1.00 82.81 81 PRO A CA 1
ATOM 608 C C . PRO A 1 81 ? -13.277 -0.160 17.510 1.00 82.81 81 PRO A C 1
ATOM 610 O O . PRO A 1 81 ? -12.430 -0.054 16.620 1.00 82.81 81 PRO A O 1
ATOM 613 N N . MET A 1 82 ? -14.082 -1.226 17.600 1.00 85.31 82 MET A N 1
ATOM 614 C CA . MET A 1 82 ? -14.035 -2.346 16.655 1.00 85.31 82 MET A CA 1
ATOM 615 C C . MET A 1 82 ? -14.459 -1.888 15.255 1.00 85.31 82 MET A C 1
ATOM 617 O O . MET A 1 82 ? -13.766 -2.188 14.283 1.00 85.31 82 MET A O 1
ATOM 621 N N . SER A 1 83 ? -15.498 -1.055 15.149 1.00 80.06 83 SER A N 1
ATOM 622 C CA . SER A 1 83 ? -15.865 -0.371 13.902 1.00 80.06 83 SER A CA 1
ATOM 623 C C . SER A 1 83 ? -14.722 0.485 13.328 1.00 80.06 83 SER A C 1
ATOM 625 O O . SER A 1 83 ? -14.530 0.509 12.111 1.00 80.06 83 SER A O 1
ATOM 627 N N . GLY A 1 84 ? -13.922 1.147 14.175 1.00 79.69 84 GLY A N 1
ATOM 628 C CA . GLY A 1 84 ? -12.728 1.895 13.754 1.00 79.69 84 GLY A CA 1
ATOM 629 C C . GLY A 1 84 ? -11.652 1.008 13.113 1.00 79.69 84 GLY A C 1
ATOM 630 O O . GLY A 1 84 ? -11.083 1.365 12.078 1.00 79.69 84 GLY A O 1
ATOM 631 N N . GLY A 1 85 ? -11.426 -0.182 13.676 1.00 83.06 85 GLY A N 1
ATOM 632 C CA . GLY A 1 85 ? -10.556 -1.204 13.088 1.00 83.06 85 GLY A CA 1
ATOM 633 C C . GLY A 1 85 ? -11.067 -1.705 11.735 1.00 83.06 85 GLY A C 1
ATOM 634 O O . GLY A 1 85 ? -10.303 -1.774 10.773 1.00 83.06 85 GLY A O 1
ATOM 635 N N . VAL A 1 86 ? -12.371 -1.981 11.622 1.00 84.75 86 VAL A N 1
ATOM 636 C CA . VAL A 1 86 ? -12.996 -2.445 10.368 1.00 84.75 86 VAL A CA 1
ATOM 637 C C . VAL A 1 86 ? -12.886 -1.397 9.254 1.00 84.75 86 VAL A C 1
ATOM 639 O O . VAL A 1 86 ? -12.524 -1.742 8.131 1.00 84.75 86 VAL A O 1
ATOM 642 N N . ILE A 1 87 ? -13.135 -0.115 9.548 1.00 85.06 87 ILE A N 1
ATOM 643 C CA . ILE A 1 87 ? -12.993 0.986 8.573 1.00 85.06 87 ILE A CA 1
ATOM 644 C C . ILE A 1 87 ? -11.560 1.055 8.035 1.00 85.06 87 ILE A C 1
ATOM 646 O O . ILE A 1 87 ? -11.350 1.206 6.829 1.00 85.06 87 ILE A O 1
ATOM 650 N N . SER A 1 88 ? -10.578 0.931 8.926 1.00 85.06 88 SER A N 1
ATOM 651 C CA . SER A 1 88 ? -9.160 0.968 8.578 1.00 85.06 88 SER A CA 1
ATOM 652 C C . SER A 1 88 ? -8.746 -0.223 7.704 1.00 85.06 88 SER A C 1
ATOM 654 O O . SER A 1 88 ? -8.146 -0.040 6.645 1.00 85.06 88 SER A O 1
ATOM 656 N N . ALA A 1 89 ? -9.157 -1.436 8.083 1.00 85.38 89 ALA A N 1
ATOM 657 C CA . ALA A 1 89 ? -8.925 -2.656 7.313 1.00 85.38 89 ALA A CA 1
ATOM 658 C C . ALA A 1 89 ? -9.551 -2.608 5.911 1.00 85.38 89 ALA A C 1
ATOM 660 O O . ALA A 1 89 ? -8.883 -2.927 4.929 1.00 85.38 89 ALA A O 1
ATOM 661 N N . LEU A 1 90 ? -10.812 -2.173 5.803 1.00 84.12 90 LEU A N 1
ATOM 662 C CA . LEU A 1 90 ? -11.502 -2.030 4.517 1.00 84.12 90 LEU A CA 1
ATOM 663 C C . LEU A 1 90 ? -10.822 -0.989 3.625 1.00 84.12 90 LEU A C 1
ATOM 665 O O . LEU A 1 90 ? -10.591 -1.244 2.444 1.00 84.12 90 LEU A O 1
ATOM 669 N N . SER A 1 91 ? -10.454 0.159 4.198 1.00 84.06 91 SER A N 1
ATOM 670 C CA . SER A 1 91 ? -9.739 1.208 3.465 1.00 84.06 91 SER A CA 1
ATOM 671 C C . SER A 1 91 ? -8.398 0.687 2.942 1.00 84.06 91 SER A C 1
ATOM 673 O O . SER A 1 91 ? -8.057 0.919 1.784 1.00 84.06 91 SER A O 1
ATOM 675 N N . HIS A 1 92 ? -7.667 -0.077 3.761 1.00 84.94 92 HIS A N 1
ATOM 676 C CA . HIS A 1 92 ? -6.411 -0.690 3.349 1.00 84.94 92 HIS A CA 1
ATOM 677 C C . HIS A 1 92 ? -6.594 -1.731 2.244 1.00 84.94 92 HIS A C 1
ATOM 679 O O . HIS A 1 92 ? -5.824 -1.732 1.287 1.00 84.94 92 HIS A O 1
ATOM 685 N N . ALA A 1 93 ? -7.619 -2.581 2.333 1.00 84.06 93 ALA A N 1
ATOM 686 C CA . ALA A 1 93 ? -7.901 -3.582 1.308 1.00 84.06 93 ALA A CA 1
ATOM 687 C C . ALA A 1 93 ? -8.133 -2.931 -0.066 1.00 84.06 93 ALA A C 1
ATOM 689 O O . ALA A 1 93 ? -7.544 -3.361 -1.055 1.00 84.06 93 ALA A O 1
ATOM 690 N N . VAL A 1 94 ? -8.916 -1.846 -0.124 1.00 85.31 94 VAL A N 1
ATOM 691 C CA . VAL A 1 94 ? -9.157 -1.097 -1.370 1.00 85.31 94 VAL A CA 1
ATOM 692 C C . VAL A 1 94 ? -7.863 -0.487 -1.912 1.00 85.31 94 VAL A C 1
ATOM 694 O O . VAL A 1 94 ? -7.549 -0.655 -3.090 1.00 85.31 94 VAL A O 1
ATOM 697 N N . VAL A 1 95 ? -7.077 0.177 -1.059 1.00 85.69 95 VAL A N 1
ATOM 698 C CA . VAL A 1 95 ? -5.788 0.770 -1.456 1.00 85.69 95 VAL A CA 1
ATOM 699 C C . VAL A 1 95 ? -4.808 -0.306 -1.943 1.00 85.69 95 VAL A C 1
ATOM 701 O O . VAL A 1 95 ? -4.097 -0.095 -2.923 1.00 85.69 95 VAL A O 1
ATOM 704 N N . CYS A 1 96 ? -4.798 -1.480 -1.309 1.00 83.25 96 CYS A N 1
ATOM 705 C CA . CYS A 1 96 ? -3.950 -2.605 -1.688 1.00 83.25 96 CYS A CA 1
ATOM 706 C C . CYS A 1 96 ? -4.343 -3.183 -3.055 1.00 83.25 96 CYS A C 1
ATOM 708 O O . CYS A 1 96 ? -3.473 -3.383 -3.899 1.00 83.25 96 CYS A O 1
ATOM 710 N N . ILE A 1 97 ? -5.642 -3.361 -3.325 1.00 84.25 97 ILE A N 1
ATOM 711 C CA . ILE A 1 97 ? -6.138 -3.796 -4.642 1.00 84.25 97 ILE A CA 1
ATOM 712 C C . ILE A 1 97 ? -5.703 -2.814 -5.734 1.00 84.25 97 ILE A C 1
ATOM 714 O O . ILE A 1 97 ? -5.195 -3.227 -6.775 1.00 84.25 97 ILE A O 1
ATOM 718 N N . ILE A 1 98 ? -5.847 -1.511 -5.487 1.00 85.88 98 ILE A N 1
ATOM 719 C CA . ILE A 1 98 ? -5.429 -0.477 -6.441 1.00 85.88 98 ILE A CA 1
ATOM 720 C C . ILE A 1 98 ? -3.910 -0.513 -6.648 1.00 85.88 98 ILE A C 1
ATOM 722 O O . ILE A 1 98 ? -3.449 -0.416 -7.782 1.00 85.88 98 ILE A O 1
ATOM 726 N N . SER A 1 99 ? -3.133 -0.737 -5.588 1.00 82.88 99 SER A N 1
ATOM 727 C CA . SER A 1 99 ? -1.680 -0.919 -5.680 1.00 82.88 99 SER A CA 1
ATOM 728 C C . SER A 1 99 ? -1.293 -2.132 -6.525 1.00 82.88 99 SER A C 1
ATOM 730 O O . SER A 1 99 ? -0.399 -2.034 -7.361 1.00 82.88 99 SER A O 1
ATOM 732 N N . ILE A 1 100 ? -1.997 -3.260 -6.388 1.00 82.25 100 ILE A N 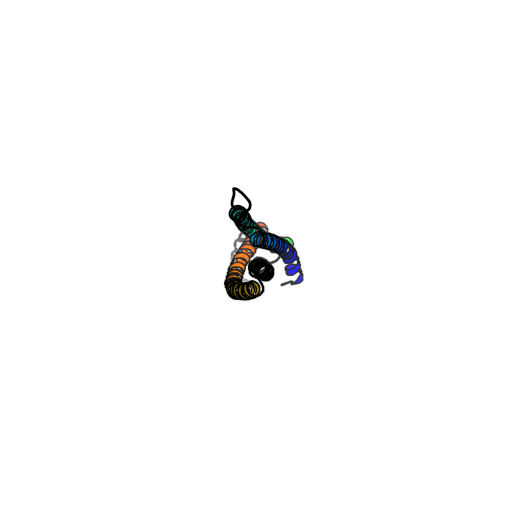1
ATOM 733 C CA . ILE A 1 100 ? -1.782 -4.437 -7.241 1.00 82.25 100 ILE A CA 1
ATOM 734 C C . ILE A 1 100 ? -2.037 -4.081 -8.710 1.00 82.25 100 ILE A C 1
ATOM 736 O O . ILE A 1 100 ? -1.200 -4.382 -9.558 1.00 82.25 100 ILE A O 1
ATOM 740 N N . ILE A 1 101 ? -3.140 -3.390 -9.015 1.00 84.19 101 ILE A N 1
ATOM 741 C CA . ILE A 1 101 ? -3.463 -2.960 -10.385 1.00 84.19 101 ILE A CA 1
ATOM 742 C C . ILE A 1 101 ? -2.369 -2.043 -10.945 1.00 84.19 101 ILE A C 1
ATOM 744 O O . ILE A 1 101 ? -1.889 -2.269 -12.054 1.00 84.19 101 ILE A O 1
ATOM 748 N N . VAL A 1 102 ? -1.935 -1.038 -10.179 1.00 84.12 102 VAL A N 1
ATOM 749 C CA . VAL A 1 102 ? -0.867 -0.116 -10.596 1.00 84.12 102 VAL A CA 1
ATOM 750 C C . VAL A 1 102 ? 0.443 -0.864 -10.841 1.00 84.12 102 VAL A C 1
ATOM 752 O O . VAL A 1 102 ? 1.080 -0.640 -11.866 1.00 84.12 102 VAL A O 1
ATOM 755 N N . ASN A 1 103 ? 0.816 -1.804 -9.971 1.00 79.50 103 ASN A N 1
ATOM 756 C CA . ASN A 1 103 ? 2.021 -2.617 -10.149 1.00 79.50 103 ASN A CA 1
ATOM 757 C C . ASN A 1 103 ? 1.948 -3.519 -11.389 1.00 79.50 103 ASN A C 1
ATOM 759 O O . ASN A 1 103 ? 2.951 -3.677 -12.082 1.00 79.50 103 ASN A O 1
ATOM 763 N N . ILE A 1 104 ? 0.773 -4.069 -11.715 1.00 79.44 104 ILE A N 1
ATOM 764 C CA . ILE A 1 104 ? 0.564 -4.810 -12.968 1.00 79.44 104 ILE A CA 1
ATOM 765 C C . ILE A 1 104 ? 0.800 -3.888 -14.171 1.00 79.44 104 ILE A C 1
ATOM 767 O O . ILE A 1 104 ? 1.516 -4.266 -15.097 1.00 79.44 104 ILE A O 1
ATOM 771 N N . VAL A 1 105 ? 0.249 -2.668 -14.150 1.00 82.06 105 VAL A N 1
ATOM 772 C CA . VAL A 1 105 ? 0.452 -1.677 -15.220 1.00 82.06 105 VAL A CA 1
ATOM 773 C C . VAL A 1 105 ? 1.929 -1.299 -15.352 1.00 82.06 105 VAL A C 1
ATOM 775 O O . VAL A 1 105 ? 2.455 -1.307 -16.461 1.00 82.06 105 VAL A O 1
ATOM 778 N N . VAL A 1 106 ? 2.625 -1.036 -14.244 1.00 79.50 106 VAL A N 1
ATOM 779 C CA . VAL A 1 106 ? 4.073 -0.762 -14.245 1.00 79.50 106 VAL A CA 1
ATOM 780 C C . VAL A 1 106 ? 4.855 -1.944 -14.826 1.00 79.50 106 VAL A C 1
ATOM 782 O O . VAL A 1 106 ? 5.743 -1.745 -15.654 1.00 79.50 106 VAL A O 1
ATOM 785 N N . GLY A 1 107 ? 4.502 -3.177 -14.454 1.00 72.44 107 GLY A N 1
ATOM 786 C CA . GLY A 1 107 ? 5.112 -4.391 -14.997 1.00 72.44 107 GLY A CA 1
ATOM 787 C C . GLY A 1 107 ? 4.918 -4.531 -16.509 1.00 72.44 107 GLY A C 1
ATOM 788 O O . GLY A 1 107 ? 5.864 -4.873 -17.217 1.00 72.44 107 GLY A O 1
ATOM 789 N N . LEU A 1 108 ? 3.725 -4.206 -17.022 1.00 76.50 108 LEU A N 1
ATOM 790 C CA . LEU A 1 108 ? 3.442 -4.181 -18.462 1.00 76.50 108 LEU A CA 1
ATOM 791 C C . LEU A 1 108 ? 4.265 -3.108 -19.187 1.00 76.50 108 LEU A C 1
ATOM 793 O O . LEU A 1 108 ? 4.815 -3.381 -20.253 1.00 76.50 108 LEU A O 1
ATOM 797 N N . VAL A 1 109 ? 4.392 -1.912 -18.603 1.00 77.19 109 VAL A N 1
ATOM 798 C CA . VAL A 1 109 ? 5.233 -0.834 -19.149 1.00 77.19 109 VAL A CA 1
ATOM 799 C C . VAL A 1 109 ? 6.702 -1.259 -19.193 1.00 77.19 109 VAL A C 1
ATOM 801 O O . VAL A 1 109 ? 7.364 -1.033 -20.203 1.00 77.19 109 VAL A O 1
ATOM 804 N N . GLY A 1 110 ? 7.205 -1.934 -18.156 1.00 71.81 110 GLY A N 1
ATOM 805 C CA . GLY A 1 110 ? 8.574 -2.454 -18.142 1.00 71.81 110 GLY A CA 1
ATOM 806 C C . GLY A 1 110 ? 8.826 -3.561 -19.159 1.00 71.81 110 GLY A C 1
ATOM 807 O O . GLY A 1 110 ? 9.827 -3.516 -19.872 1.00 71.81 110 GLY A O 1
ATOM 808 N N . ALA A 1 111 ? 7.897 -4.509 -19.297 1.00 70.31 111 ALA A N 1
ATOM 809 C CA . ALA A 1 111 ? 7.988 -5.553 -20.315 1.00 70.31 111 ALA A CA 1
ATOM 810 C C . ALA A 1 111 ? 7.937 -4.969 -21.741 1.00 70.31 111 ALA A C 1
ATOM 812 O O . ALA A 1 111 ? 8.728 -5.361 -22.601 1.00 70.31 111 ALA A O 1
ATOM 813 N N . GLY A 1 112 ? 7.057 -3.989 -21.979 1.00 68.69 112 GLY A N 1
ATOM 814 C CA . GLY A 1 112 ? 6.955 -3.275 -23.254 1.00 68.69 112 GLY A CA 1
ATOM 815 C C . GLY A 1 112 ? 8.196 -2.438 -23.575 1.00 68.69 112 GLY A C 1
ATOM 816 O O . GLY A 1 112 ? 8.702 -2.493 -24.695 1.00 68.69 112 GLY A O 1
ATOM 817 N N . GLY A 1 113 ? 8.737 -1.720 -22.587 1.00 67.38 113 GLY A N 1
ATOM 818 C CA . GLY A 1 113 ? 9.980 -0.956 -22.723 1.00 67.38 113 GLY A CA 1
ATOM 819 C C . GLY A 1 113 ? 11.191 -1.845 -23.020 1.00 67.38 113 GLY A C 1
ATOM 820 O O . GLY A 1 113 ? 12.018 -1.505 -23.866 1.00 67.38 113 GLY A O 1
ATOM 821 N N . PHE A 1 114 ? 11.273 -3.023 -22.395 1.00 65.50 114 PHE A N 1
ATOM 822 C CA . PHE A 1 114 ? 12.326 -4.004 -22.667 1.00 65.50 114 PHE A CA 1
ATOM 823 C C . PHE A 1 114 ? 12.236 -4.577 -24.089 1.00 65.50 114 PHE A C 1
ATOM 825 O O . PHE A 1 114 ? 13.241 -4.636 -24.800 1.00 65.50 114 PHE A O 1
ATOM 832 N N . ALA A 1 115 ? 11.030 -4.942 -24.536 1.00 66.56 115 ALA A N 1
ATOM 833 C CA . ALA A 1 115 ? 10.806 -5.452 -25.887 1.00 66.56 115 ALA A CA 1
ATOM 834 C C . ALA A 1 115 ? 11.158 -4.414 -26.970 1.00 66.56 115 ALA A C 1
ATOM 836 O O . ALA A 1 115 ? 11.774 -4.765 -27.977 1.00 66.56 115 ALA A O 1
ATOM 837 N N . LEU A 1 116 ? 10.829 -3.134 -26.748 1.00 66.38 116 LEU A N 1
ATOM 838 C CA . LEU A 1 116 ? 11.172 -2.034 -27.658 1.00 66.38 116 LEU A CA 1
ATOM 839 C C . LEU A 1 116 ? 12.685 -1.781 -27.734 1.00 66.38 116 LEU A C 1
ATOM 841 O O . LEU A 1 116 ? 13.221 -1.624 -28.831 1.00 66.38 116 LEU A O 1
ATOM 845 N N . ASN A 1 117 ? 13.386 -1.797 -26.596 1.00 65.62 117 ASN A N 1
ATOM 846 C CA . ASN A 1 117 ? 14.839 -1.608 -26.560 1.00 65.62 117 ASN A CA 1
ATOM 847 C C . ASN A 1 117 ? 15.598 -2.747 -27.265 1.00 65.62 117 ASN A C 1
ATOM 849 O O . ASN A 1 117 ? 16.526 -2.487 -28.030 1.00 65.62 117 ASN A O 1
ATOM 853 N N . MET A 1 118 ? 15.174 -4.002 -27.079 1.00 62.56 118 MET A N 1
ATOM 854 C CA . MET A 1 118 ? 15.793 -5.164 -27.738 1.00 62.56 118 MET A CA 1
ATOM 855 C C . MET A 1 118 ? 15.484 -5.233 -29.243 1.00 62.56 118 MET A C 1
ATOM 857 O O . MET A 1 118 ? 16.344 -5.622 -30.035 1.00 62.56 118 MET A O 1
ATOM 861 N N . ALA A 1 119 ? 14.288 -4.807 -29.667 1.00 59.59 119 ALA A N 1
ATOM 862 C CA . ALA A 1 119 ? 13.938 -4.713 -31.086 1.00 59.59 119 ALA A CA 1
ATOM 863 C C . ALA A 1 119 ? 14.812 -3.690 -31.839 1.00 59.59 119 ALA A C 1
ATOM 865 O O . ALA A 1 119 ? 15.173 -3.924 -32.993 1.00 59.59 119 ALA A O 1
ATOM 866 N N . GLY A 1 120 ? 15.203 -2.596 -31.175 1.00 60.41 120 GLY A N 1
ATOM 867 C CA . GLY A 1 120 ? 16.108 -1.584 -31.727 1.00 60.41 120 GLY A CA 1
ATOM 868 C C . GLY A 1 120 ? 17.565 -2.040 -31.888 1.00 60.41 120 GLY A C 1
ATOM 869 O O . GLY A 1 120 ? 18.290 -1.445 -32.681 1.00 60.41 120 GLY A O 1
ATOM 870 N N . GLN A 1 121 ? 17.997 -3.096 -31.185 1.00 58.72 121 GLN A N 1
ATOM 871 C CA . GLN A 1 121 ? 19.396 -3.553 -31.160 1.00 58.72 121 GLN A CA 1
ATOM 872 C C . GLN A 1 121 ? 19.712 -4.775 -32.052 1.00 58.72 121 GLN A C 1
ATOM 874 O O . GLN A 1 121 ? 20.887 -5.100 -32.203 1.00 58.72 121 GLN A O 1
ATOM 879 N N . GLY A 1 122 ? 18.731 -5.451 -32.674 1.00 54.09 122 GLY A N 1
ATOM 880 C CA . GLY A 1 122 ? 19.017 -6.721 -33.378 1.00 54.09 122 GLY A CA 1
ATOM 881 C C . GLY A 1 122 ? 18.041 -7.205 -34.459 1.00 54.09 122 GLY A C 1
ATOM 882 O O . GLY A 1 122 ? 18.096 -8.375 -34.839 1.00 54.09 122 GLY A O 1
ATOM 883 N N . GLY A 1 123 ? 17.138 -6.362 -34.971 1.00 63.53 123 GLY A N 1
ATOM 884 C CA . GLY A 1 123 ? 16.158 -6.772 -35.990 1.00 63.53 123 GLY A CA 1
ATOM 885 C C . GLY A 1 123 ? 15.093 -7.754 -35.466 1.00 63.53 123 GLY A C 1
ATOM 886 O O . GLY A 1 123 ? 14.982 -7.990 -34.263 1.00 63.53 123 GLY A O 1
ATOM 887 N N . ALA A 1 124 ? 14.284 -8.335 -36.362 1.00 60.03 124 ALA A N 1
ATOM 888 C CA . ALA A 1 124 ? 13.086 -9.126 -36.020 1.00 60.03 124 ALA A CA 1
ATOM 889 C C . ALA A 1 124 ? 13.327 -10.271 -35.006 1.00 60.03 124 ALA A C 1
ATOM 891 O O . ALA A 1 124 ? 12.445 -10.587 -34.207 1.00 60.03 124 ALA A O 1
ATOM 892 N N . MET A 1 125 ? 14.530 -10.854 -34.992 1.00 57.22 125 MET A N 1
ATOM 893 C CA . MET A 1 125 ? 14.910 -11.915 -34.053 1.00 57.22 125 MET A CA 1
ATOM 894 C C . MET A 1 125 ? 15.203 -11.371 -32.643 1.00 57.22 125 MET A C 1
ATOM 896 O O . MET A 1 125 ? 14.820 -11.999 -31.659 1.00 57.22 125 MET A O 1
ATOM 900 N N . GLY A 1 126 ? 15.779 -10.167 -32.532 1.00 59.41 126 GLY A N 1
ATOM 901 C CA . GLY A 1 126 ? 15.942 -9.450 -31.260 1.00 59.41 126 GLY A CA 1
ATOM 902 C C . GLY A 1 126 ? 14.604 -9.019 -30.649 1.00 59.41 126 GLY A C 1
ATOM 903 O O . GLY A 1 126 ? 14.415 -9.127 -29.440 1.00 59.41 126 GLY A O 1
ATOM 904 N N . GLY A 1 127 ? 13.631 -8.643 -31.486 1.00 60.56 127 GLY A N 1
ATOM 905 C CA . GLY A 1 127 ? 12.256 -8.374 -31.047 1.00 60.56 127 GLY A CA 1
ATOM 906 C C . GLY A 1 127 ? 11.540 -9.621 -30.516 1.00 60.56 127 GLY A C 1
ATOM 907 O O . GLY A 1 127 ? 10.899 -9.561 -29.470 1.00 60.56 127 GLY A O 1
ATOM 908 N N . ALA A 1 128 ? 11.694 -10.770 -31.183 1.00 61.56 128 ALA A N 1
ATOM 909 C CA . ALA A 1 128 ? 11.096 -12.032 -30.741 1.00 61.56 128 ALA A CA 1
ATOM 910 C C . ALA A 1 128 ? 11.703 -12.543 -29.421 1.00 61.56 128 ALA A C 1
ATOM 912 O O . ALA A 1 128 ? 10.970 -12.954 -28.523 1.00 61.56 128 ALA A O 1
ATOM 913 N N . VAL A 1 129 ? 13.030 -12.468 -29.266 1.00 64.50 129 VAL A N 1
ATOM 914 C CA . VAL A 1 129 ? 13.723 -12.848 -28.021 1.00 64.50 129 VAL A CA 1
ATOM 915 C C . VAL A 1 129 ? 13.413 -11.857 -26.892 1.00 64.50 129 VAL A C 1
ATOM 917 O O . VAL A 1 129 ? 13.160 -12.278 -25.765 1.00 64.50 129 VAL A O 1
ATOM 920 N N . GLY A 1 130 ? 13.348 -10.556 -27.192 1.00 62.12 130 GLY A N 1
ATOM 921 C CA . GLY A 1 130 ? 12.942 -9.518 -26.243 1.00 62.12 130 GLY A CA 1
ATOM 922 C C . GLY A 1 130 ? 11.499 -9.682 -25.759 1.00 62.12 130 GLY A C 1
ATOM 923 O O . GLY A 1 130 ? 11.239 -9.561 -24.565 1.00 62.12 130 GLY A O 1
ATOM 924 N N . ALA A 1 131 ? 10.571 -10.035 -26.652 1.00 64.81 131 ALA A N 1
ATOM 925 C CA . ALA A 1 131 ? 9.185 -10.336 -26.296 1.00 64.81 131 ALA A CA 1
ATOM 926 C C . ALA A 1 131 ? 9.058 -11.635 -25.483 1.00 64.81 131 ALA A C 1
ATOM 928 O O . ALA A 1 131 ? 8.284 -11.684 -24.529 1.00 64.81 131 ALA A O 1
ATOM 929 N N . LEU A 1 132 ? 9.839 -12.671 -25.812 1.00 65.38 132 LEU A N 1
ATOM 930 C CA . LEU A 1 132 ? 9.837 -13.943 -25.086 1.00 65.38 132 LEU A CA 1
ATOM 931 C C . LEU A 1 132 ? 10.387 -13.781 -23.659 1.00 65.38 132 LEU A C 1
ATOM 933 O O . LEU A 1 132 ? 9.749 -14.212 -22.702 1.00 65.38 132 LEU A O 1
ATOM 937 N N . LEU A 1 133 ? 11.546 -13.131 -23.506 1.00 66.31 133 LEU A N 1
ATOM 938 C CA . LEU A 1 133 ? 12.181 -12.900 -22.204 1.00 66.31 133 LEU A CA 1
ATOM 939 C C . LEU A 1 133 ? 11.437 -11.844 -21.379 1.00 66.31 133 LEU A C 1
ATOM 941 O O . LEU A 1 133 ? 11.273 -12.025 -20.174 1.00 66.31 133 LEU A O 1
ATOM 945 N N . GLY A 1 134 ? 10.923 -10.789 -22.019 1.00 63.53 134 GLY A N 1
ATOM 946 C CA . GLY A 1 134 ? 10.053 -9.803 -21.377 1.00 63.53 134 GLY A CA 1
ATOM 947 C C . GLY A 1 134 ? 8.728 -10.415 -20.915 1.00 63.53 134 GLY A C 1
ATOM 948 O O . GLY A 1 134 ? 8.280 -10.144 -19.804 1.00 63.53 134 GLY A O 1
ATOM 949 N N . GLY A 1 135 ? 8.138 -11.307 -21.717 1.00 63.25 135 GLY A N 1
ATOM 950 C CA . GLY A 1 135 ? 6.925 -12.051 -21.370 1.00 63.25 135 GLY A CA 1
ATOM 951 C C . GLY A 1 135 ? 7.135 -13.052 -20.231 1.00 63.25 135 GLY A C 1
ATOM 952 O O . GLY A 1 135 ? 6.327 -13.105 -19.307 1.00 63.25 135 GLY A O 1
ATOM 953 N N . LEU A 1 136 ? 8.243 -13.802 -20.236 1.00 63.94 136 LEU A N 1
ATOM 954 C CA . LEU A 1 136 ? 8.627 -14.696 -19.134 1.00 63.94 136 LEU A CA 1
ATOM 955 C C . LEU A 1 136 ? 8.917 -13.921 -17.844 1.00 63.94 136 LEU A C 1
ATOM 957 O O . LEU A 1 136 ? 8.423 -14.297 -16.781 1.00 63.94 136 LEU A O 1
ATOM 961 N N . GLY A 1 137 ? 9.661 -12.816 -17.940 1.00 63.06 137 GLY A N 1
ATOM 962 C CA . GLY A 1 137 ? 9.920 -11.914 -16.819 1.00 63.06 137 GLY A CA 1
ATOM 963 C C . GLY A 1 137 ? 8.634 -11.320 -16.244 1.00 63.06 137 GLY A C 1
ATOM 964 O O . GLY A 1 137 ? 8.478 -11.266 -15.027 1.00 63.06 137 GLY A O 1
ATOM 965 N N . PHE A 1 138 ? 7.671 -10.963 -17.100 1.00 67.88 138 PHE A N 1
ATOM 966 C CA . PHE A 1 138 ? 6.348 -10.508 -16.678 1.00 67.88 138 PHE A CA 1
ATOM 967 C C . PHE A 1 138 ? 5.520 -11.619 -16.023 1.00 67.88 138 PHE A C 1
ATOM 969 O O . PHE A 1 138 ? 4.885 -11.367 -15.006 1.00 67.88 138 PHE A O 1
ATOM 976 N N . MET A 1 139 ? 5.530 -12.851 -16.544 1.00 65.31 139 MET A N 1
ATOM 977 C CA . MET A 1 139 ? 4.775 -13.954 -15.933 1.00 65.31 139 MET A CA 1
ATOM 978 C C . MET A 1 139 ? 5.331 -14.341 -14.560 1.00 65.31 139 MET A C 1
ATOM 980 O O . MET A 1 139 ? 4.564 -14.493 -13.609 1.00 65.31 139 MET A O 1
ATOM 984 N N . VAL A 1 140 ? 6.656 -14.451 -14.432 1.00 68.88 140 VAL A N 1
ATOM 985 C CA . VAL A 1 140 ? 7.312 -14.757 -13.151 1.00 68.88 140 VAL A CA 1
ATOM 986 C C . VAL A 1 140 ? 7.163 -13.585 -12.180 1.00 68.88 140 VAL A C 1
ATOM 988 O O . VAL A 1 140 ? 6.751 -13.783 -11.039 1.00 68.88 140 VAL A O 1
ATOM 991 N N . GLY A 1 141 ? 7.421 -12.356 -12.636 1.00 64.44 141 GLY A N 1
ATOM 992 C CA . GLY A 1 141 ? 7.261 -11.144 -11.834 1.00 64.44 141 GLY A CA 1
ATOM 993 C C . GLY A 1 141 ? 5.818 -10.931 -11.379 1.00 64.44 141 GLY A C 1
ATOM 994 O O . GLY A 1 141 ? 5.578 -10.715 -10.198 1.00 64.44 141 GLY A O 1
ATOM 995 N N . GLY A 1 142 ? 4.847 -11.085 -12.279 1.00 63.69 142 GLY A N 1
ATOM 996 C CA . GLY A 1 142 ? 3.420 -10.942 -11.995 1.00 63.69 142 GLY A CA 1
ATOM 997 C C . GLY A 1 142 ? 2.889 -12.001 -11.029 1.00 63.69 142 GLY A C 1
ATOM 998 O O . GLY A 1 142 ? 2.123 -11.670 -10.123 1.00 63.69 142 GLY A O 1
ATOM 999 N N . ALA A 1 143 ? 3.338 -13.255 -11.152 1.00 65.12 143 ALA A N 1
ATOM 1000 C CA . ALA A 1 143 ? 3.003 -14.311 -10.197 1.00 65.12 143 ALA A CA 1
ATOM 1001 C C . ALA A 1 143 ? 3.569 -14.011 -8.798 1.00 65.12 143 ALA A C 1
ATOM 1003 O O . ALA A 1 143 ? 2.857 -14.137 -7.802 1.00 65.12 143 ALA A O 1
ATOM 1004 N N . ILE A 1 144 ? 4.819 -13.544 -8.718 1.00 71.00 144 ILE A N 1
ATOM 1005 C CA . ILE A 1 144 ? 5.443 -13.123 -7.457 1.00 71.00 144 ILE A CA 1
ATOM 1006 C C . ILE A 1 144 ? 4.698 -11.919 -6.860 1.00 71.00 144 ILE A C 1
ATOM 1008 O O . ILE A 1 144 ? 4.397 -11.925 -5.668 1.00 71.00 144 ILE A O 1
ATOM 1012 N N . THR A 1 145 ? 4.331 -10.920 -7.668 1.00 70.19 145 THR A N 1
ATOM 1013 C CA . THR A 1 145 ? 3.546 -9.756 -7.228 1.00 70.19 145 THR A CA 1
ATOM 1014 C C . THR A 1 145 ? 2.172 -10.157 -6.697 1.00 70.19 145 THR A C 1
ATOM 1016 O O . THR A 1 145 ? 1.734 -9.599 -5.696 1.00 70.19 145 THR A O 1
ATOM 1019 N N . LEU A 1 146 ? 1.503 -11.139 -7.306 1.00 67.25 146 LEU A N 1
ATOM 1020 C CA . LEU A 1 146 ? 0.219 -11.652 -6.820 1.00 67.25 146 LEU A CA 1
ATOM 1021 C C . LEU A 1 146 ? 0.356 -12.402 -5.490 1.00 67.25 146 LEU A C 1
ATOM 1023 O O . LEU A 1 146 ? -0.435 -12.168 -4.577 1.00 67.25 146 LEU A O 1
ATOM 1027 N N . VAL A 1 147 ? 1.362 -13.271 -5.353 1.00 68.81 147 VAL A N 1
ATOM 1028 C CA . VAL A 1 147 ? 1.578 -14.059 -4.127 1.00 68.81 147 VAL A CA 1
ATOM 1029 C C . VAL A 1 147 ? 2.030 -13.165 -2.971 1.00 68.81 147 VAL A C 1
ATOM 1031 O O . VAL A 1 147 ? 1.424 -13.190 -1.900 1.00 68.81 147 VAL A O 1
ATOM 1034 N N . ILE A 1 148 ? 3.049 -12.329 -3.188 1.00 72.50 148 ILE A N 1
ATOM 1035 C CA . ILE A 1 148 ? 3.535 -11.379 -2.179 1.00 72.50 148 ILE A CA 1
ATOM 1036 C C . ILE A 1 148 ? 2.454 -10.339 -1.880 1.00 72.50 148 ILE A C 1
ATOM 1038 O O . ILE A 1 148 ? 2.192 -10.056 -0.715 1.00 72.50 148 ILE A O 1
ATOM 1042 N N . GLY A 1 149 ? 1.767 -9.829 -2.904 1.00 65.00 149 GLY A N 1
ATOM 1043 C CA . GLY A 1 149 ? 0.643 -8.909 -2.750 1.00 65.00 149 GLY A CA 1
ATOM 1044 C C . GLY A 1 149 ? -0.480 -9.498 -1.900 1.00 65.00 149 GLY A C 1
ATOM 1045 O O . GLY A 1 149 ? -0.985 -8.813 -1.018 1.00 65.00 149 GLY A O 1
ATOM 1046 N N . GLY A 1 150 ? -0.815 -10.779 -2.082 1.00 65.56 150 GLY A N 1
ATOM 1047 C CA . GLY A 1 150 ? -1.810 -11.483 -1.271 1.00 65.56 150 GLY A CA 1
ATOM 1048 C C . GLY A 1 150 ? -1.399 -11.646 0.196 1.00 65.56 150 GLY A C 1
ATOM 1049 O O . GLY A 1 150 ? -2.193 -11.371 1.095 1.00 65.56 150 GLY A O 1
ATOM 1050 N N . VAL A 1 151 ? -0.146 -12.025 0.463 1.00 68.88 151 VAL A N 1
ATOM 1051 C CA . VAL A 1 151 ? 0.379 -12.139 1.838 1.00 68.88 151 VAL A CA 1
ATOM 1052 C C . VAL A 1 151 ? 0.453 -10.765 2.514 1.00 68.88 151 VAL A C 1
ATOM 1054 O O . VAL A 1 151 ? 0.041 -10.615 3.666 1.00 68.88 151 VAL A O 1
ATOM 1057 N N . CYS A 1 152 ? 0.907 -9.741 1.788 1.00 70.19 152 CYS A N 1
ATOM 1058 C CA . CYS A 1 152 ? 0.932 -8.357 2.258 1.00 70.19 152 CYS A CA 1
ATOM 1059 C C . CYS A 1 152 ? -0.474 -7.791 2.483 1.00 70.19 152 CYS A C 1
ATOM 1061 O O . CYS A 1 152 ? -0.652 -7.003 3.406 1.00 70.19 152 CYS A O 1
ATOM 1063 N N . LEU A 1 153 ? -1.473 -8.213 1.704 1.00 77.19 153 LEU A N 1
ATOM 1064 C CA . LEU A 1 153 ? -2.869 -7.828 1.895 1.00 77.19 153 LEU A CA 1
ATOM 1065 C C . LEU A 1 153 ? -3.402 -8.378 3.220 1.00 77.19 153 LEU A C 1
ATOM 1067 O O . LEU A 1 153 ? -3.953 -7.620 4.013 1.00 77.19 153 LEU A O 1
ATOM 1071 N N . VAL A 1 154 ? -3.183 -9.662 3.516 1.00 76.88 154 VAL A N 1
ATOM 1072 C CA . VAL A 1 154 ? -3.634 -10.260 4.786 1.00 76.88 154 VAL A CA 1
ATOM 1073 C C . VAL A 1 154 ? -2.889 -9.654 5.980 1.00 76.88 154 VAL A C 1
ATOM 1075 O O . VAL A 1 154 ? -3.522 -9.215 6.942 1.00 76.88 154 VAL A O 1
ATOM 1078 N N . GLY A 1 155 ? -1.557 -9.563 5.913 1.00 79.50 155 GLY A N 1
ATOM 1079 C CA . GLY A 1 155 ? -0.749 -8.972 6.987 1.00 79.50 155 GLY A CA 1
ATOM 1080 C C . GLY A 1 155 ? -1.050 -7.486 7.208 1.00 79.50 155 GLY A C 1
ATOM 1081 O O . GLY A 1 155 ? -1.179 -7.030 8.345 1.00 79.50 155 GLY A O 1
ATOM 1082 N N . GLY A 1 156 ? -1.238 -6.737 6.122 1.00 79.62 156 GLY A N 1
ATOM 1083 C CA . GLY A 1 156 ? -1.596 -5.325 6.149 1.00 79.62 156 GLY A CA 1
ATOM 1084 C C . GLY A 1 156 ? -3.004 -5.082 6.686 1.00 79.62 156 GLY A C 1
ATOM 1085 O O . GLY A 1 156 ? -3.202 -4.152 7.462 1.00 79.62 156 GLY A O 1
ATOM 1086 N N . ILE A 1 157 ? -3.983 -5.930 6.358 1.00 83.81 157 ILE A N 1
ATOM 1087 C CA . ILE A 1 157 ? -5.336 -5.841 6.929 1.00 83.81 157 ILE A CA 1
ATOM 1088 C C . ILE A 1 157 ? -5.291 -5.980 8.452 1.00 83.81 157 ILE A C 1
ATOM 1090 O O . ILE A 1 157 ? -5.898 -5.167 9.146 1.00 83.81 157 ILE A O 1
ATOM 1094 N N . ILE A 1 158 ? -4.547 -6.957 8.981 1.00 85.44 158 ILE A N 1
ATOM 1095 C CA . ILE A 1 158 ? -4.437 -7.188 10.430 1.00 85.44 158 ILE A CA 1
ATOM 1096 C C . ILE A 1 158 ? -3.761 -5.998 11.122 1.00 85.44 158 ILE A C 1
ATOM 1098 O O . ILE A 1 158 ? -4.260 -5.496 12.131 1.00 85.44 158 ILE A O 1
ATOM 1102 N N . LEU A 1 159 ? -2.648 -5.514 10.567 1.00 86.06 159 LEU A N 1
ATOM 1103 C CA . LEU A 1 159 ? -1.903 -4.393 11.136 1.00 86.06 159 LEU A CA 1
ATOM 1104 C C . LEU A 1 159 ? -2.746 -3.112 11.142 1.00 86.06 159 LEU A C 1
ATOM 1106 O O . LEU A 1 159 ? -2.845 -2.429 12.162 1.00 86.06 159 LEU A O 1
ATOM 1110 N N . ASN A 1 160 ? -3.416 -2.813 10.029 1.00 86.25 160 ASN A N 1
ATOM 1111 C CA . ASN A 1 160 ? -4.229 -1.607 9.904 1.00 86.25 160 ASN A CA 1
ATOM 1112 C C . ASN A 1 160 ? -5.538 -1.704 10.691 1.00 86.25 160 ASN A C 1
ATOM 1114 O O . ASN A 1 160 ? -5.989 -0.691 11.230 1.00 86.25 160 ASN A O 1
ATOM 1118 N N . PHE A 1 161 ? -6.103 -2.904 10.852 1.00 87.44 161 PHE A N 1
ATOM 1119 C CA . PHE A 1 161 ? -7.168 -3.149 11.822 1.00 87.44 161 PHE A CA 1
ATOM 1120 C C . PHE A 1 161 ? -6.712 -2.768 13.233 1.00 87.44 161 PHE A C 1
ATOM 1122 O O . PHE A 1 161 ? -7.399 -2.005 13.909 1.00 87.44 161 PHE A O 1
ATOM 1129 N N . GLY A 1 162 ? -5.529 -3.232 13.653 1.00 87.62 162 GLY A N 1
ATOM 1130 C CA . GLY A 1 162 ? -4.948 -2.903 14.955 1.00 87.62 162 GLY A CA 1
ATOM 1131 C C . GLY A 1 162 ? -4.745 -1.399 15.156 1.00 87.62 162 GLY A C 1
ATOM 1132 O O . GLY A 1 162 ? -5.100 -0.866 16.206 1.00 87.62 162 GLY A O 1
ATOM 1133 N N . LEU A 1 163 ? -4.255 -0.690 14.136 1.00 89.06 163 LEU A N 1
ATOM 1134 C CA . LEU A 1 163 ? -4.090 0.768 14.182 1.00 89.06 163 LEU A CA 1
ATOM 1135 C C . LEU A 1 163 ? -5.429 1.509 14.298 1.00 89.06 163 LEU A C 1
ATOM 1137 O O . LEU A 1 163 ? -5.558 2.417 15.119 1.00 89.06 163 LEU A O 1
ATOM 1141 N N . GLY A 1 164 ? -6.436 1.102 13.521 1.00 85.25 164 GLY A N 1
ATOM 1142 C CA . GLY A 1 164 ? -7.779 1.684 13.584 1.00 85.25 164 GLY A CA 1
ATOM 1143 C C . GLY A 1 164 ? -8.473 1.405 14.918 1.00 85.25 164 GLY A C 1
ATOM 1144 O O . GLY A 1 164 ? -9.060 2.304 15.520 1.00 85.25 164 GLY A O 1
ATOM 1145 N N . PHE A 1 165 ? -8.345 0.184 15.436 1.00 87.81 165 PHE A N 1
ATOM 1146 C CA . PHE A 1 165 ? -8.860 -0.190 16.750 1.00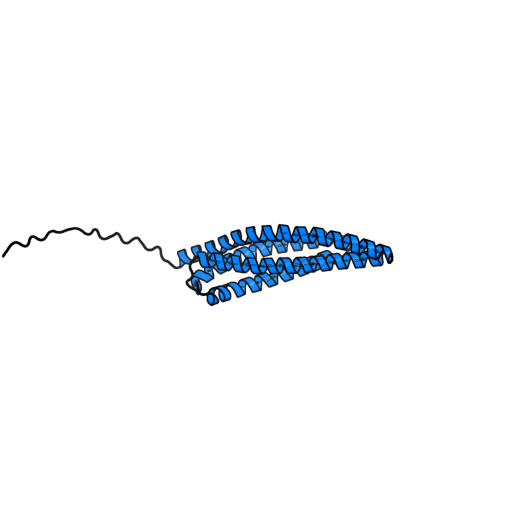 87.81 165 PHE A CA 1
ATOM 1147 C C . PHE A 1 165 ? -8.166 0.589 17.875 1.00 87.81 165 PHE A C 1
ATOM 1149 O O . PHE A 1 165 ? -8.826 1.136 18.761 1.00 87.81 165 PHE A O 1
ATOM 1156 N N . GLY A 1 166 ? -6.836 0.701 17.819 1.00 88.44 166 GLY A N 1
ATOM 1157 C CA . GLY A 1 166 ? -6.040 1.475 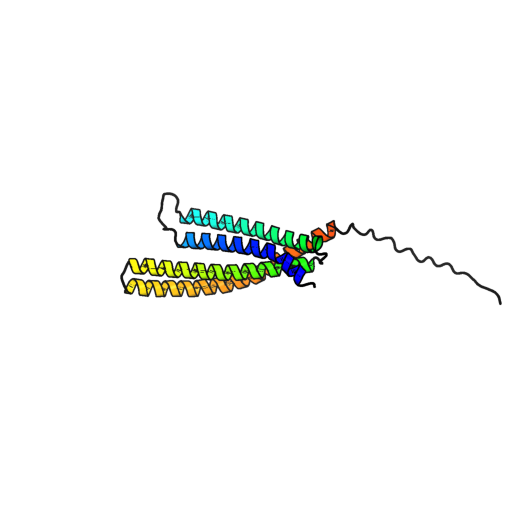18.771 1.00 88.44 166 GLY A CA 1
ATOM 1158 C C . GLY A 1 166 ? -6.421 2.956 18.784 1.00 88.44 166 GLY A C 1
ATOM 1159 O O . GLY A 1 166 ? -6.623 3.530 19.855 1.00 88.44 166 GLY A O 1
ATOM 1160 N N . GLY A 1 167 ? -6.609 3.557 17.606 1.00 84.88 167 GLY A N 1
ATOM 1161 C CA . GLY A 1 167 ? -7.101 4.928 17.473 1.00 84.88 167 GLY A CA 1
ATOM 1162 C C . GLY A 1 167 ? -8.502 5.108 18.056 1.00 84.88 167 GLY A C 1
ATOM 1163 O O . GLY A 1 167 ? -8.751 6.062 18.795 1.00 84.88 167 GLY A O 1
ATOM 1164 N N . GLY A 1 168 ? -9.404 4.162 17.791 1.00 84.31 168 GLY A N 1
ATOM 1165 C CA . GLY A 1 168 ? -10.751 4.167 18.360 1.00 84.31 168 GLY A CA 1
ATOM 1166 C C . GLY A 1 168 ? -10.750 4.069 19.887 1.00 84.31 168 GLY A C 1
ATOM 1167 O O . GLY A 1 168 ? -11.375 4.882 20.563 1.00 84.31 168 GLY A O 1
ATOM 1168 N N . THR A 1 169 ? -9.959 3.152 20.442 1.00 86.75 169 THR A N 1
ATOM 1169 C CA . THR A 1 169 ? -9.839 2.940 21.894 1.00 86.75 169 THR A CA 1
ATOM 1170 C C . THR A 1 169 ? -9.243 4.168 22.587 1.00 86.75 169 THR A C 1
ATOM 1172 O O . THR A 1 169 ? -9.674 4.574 23.665 1.00 86.75 169 THR A O 1
ATOM 1175 N N . PHE A 1 170 ? -8.251 4.804 21.958 1.00 88.00 170 PHE A N 1
ATOM 1176 C CA . PHE A 1 170 ? -7.660 6.044 22.457 1.00 88.00 170 PHE A CA 1
ATOM 1177 C C . PHE A 1 170 ? -8.662 7.204 22.464 1.00 88.00 170 PHE A C 1
ATOM 1179 O O . PHE A 1 170 ? -8.670 8.020 23.388 1.00 88.00 170 PHE A O 1
ATOM 1186 N N . ALA A 1 171 ? -9.510 7.288 21.438 1.00 82.81 171 ALA A N 1
ATOM 1187 C CA . ALA A 1 171 ? -10.587 8.263 21.388 1.00 82.81 171 ALA A CA 1
ATOM 1188 C C . ALA A 1 171 ? -11.638 8.009 22.475 1.00 82.81 171 ALA A C 1
ATOM 1190 O O . ALA A 1 171 ? -11.983 8.957 23.175 1.00 82.81 171 ALA A O 1
ATOM 1191 N N . GLU A 1 172 ? -12.067 6.759 22.655 1.00 82.12 172 GLU A N 1
ATOM 1192 C CA . GLU A 1 172 ? -13.062 6.357 23.654 1.00 82.12 172 GLU A CA 1
ATOM 1193 C C . GLU A 1 172 ? -12.615 6.707 25.081 1.00 82.12 172 GLU A C 1
ATOM 1195 O O . GLU A 1 172 ? -13.354 7.371 25.808 1.00 82.12 172 GLU A O 1
ATOM 1200 N N . LYS A 1 173 ? -11.359 6.394 25.440 1.00 79.50 173 LYS A N 1
ATOM 1201 C CA . LYS A 1 173 ? -10.751 6.773 26.733 1.00 79.50 173 LYS A CA 1
ATOM 1202 C C . LYS A 1 173 ? -10.679 8.284 26.970 1.00 79.50 173 LYS A C 1
ATOM 1204 O O . LYS A 1 173 ? -10.605 8.718 28.112 1.00 79.50 173 LYS A O 1
ATOM 1209 N N . LYS A 1 174 ? -10.649 9.095 25.907 1.00 72.88 174 LYS A N 1
ATOM 1210 C CA . LYS A 1 174 ? -10.642 10.564 26.011 1.00 72.88 174 LYS A CA 1
ATOM 1211 C C . LYS A 1 174 ? -12.042 11.176 26.038 1.00 72.88 174 LYS A C 1
ATOM 1213 O O . LYS A 1 174 ? -12.170 12.323 26.452 1.00 72.88 174 LYS A O 1
ATOM 1218 N N . THR A 1 175 ? -13.061 10.468 25.555 1.00 60.22 175 THR A N 1
ATOM 1219 C CA . THR A 1 175 ? -14.450 10.953 25.509 1.00 60.22 175 THR A CA 1
ATOM 1220 C C . THR A 1 175 ? -15.305 10.447 26.665 1.00 60.22 175 THR A C 1
ATOM 1222 O O . THR A 1 175 ? -16.253 11.127 27.043 1.00 60.22 175 THR A O 1
ATOM 1225 N N . VAL A 1 176 ? -14.976 9.292 27.246 1.00 52.50 176 VAL A N 1
ATOM 1226 C CA . VAL A 1 176 ? -15.615 8.783 28.461 1.00 52.50 176 VAL A CA 1
ATOM 1227 C C . VAL A 1 176 ? -14.714 9.157 29.641 1.00 52.50 176 VAL A C 1
ATOM 1229 O O . VAL A 1 176 ? -13.653 8.548 29.781 1.00 52.50 176 VAL A O 1
ATOM 1232 N N . PRO A 1 177 ? -15.065 10.153 30.482 1.00 46.59 177 PRO A N 1
ATOM 1233 C CA . PRO A 1 177 ? -14.392 10.291 31.764 1.00 46.59 177 PRO A CA 1
ATOM 1234 C C . PRO A 1 177 ? -14.597 8.977 32.513 1.00 46.59 177 PRO A C 1
ATOM 1236 O O . PRO A 1 177 ? -15.714 8.459 32.552 1.00 46.59 177 PRO A O 1
ATOM 1239 N N . GLU A 1 178 ? -13.501 8.429 33.031 1.00 45.69 178 GLU A N 1
ATOM 1240 C CA . GLU A 1 178 ? -13.451 7.240 33.873 1.00 45.69 178 GLU A CA 1
ATOM 1241 C C . GLU A 1 178 ? -14.642 7.276 34.833 1.00 45.69 178 GLU A C 1
ATOM 1243 O O . GLU A 1 178 ? -14.719 8.120 35.729 1.00 45.69 178 GLU A O 1
ATOM 1248 N N . LYS A 1 179 ? -15.651 6.442 34.555 1.00 43.12 179 LYS A N 1
ATOM 1249 C CA . LYS A 1 179 ? -16.832 6.344 35.399 1.00 43.12 179 LYS A CA 1
ATOM 1250 C C . LYS A 1 179 ? -16.317 5.747 36.697 1.00 43.12 179 LYS A C 1
ATOM 1252 O O . LYS A 1 179 ? -16.098 4.542 36.781 1.00 43.12 179 LYS A O 1
ATOM 1257 N N . ASN A 1 180 ? -16.049 6.627 37.656 1.00 42.47 180 ASN A N 1
ATOM 1258 C CA . ASN A 1 180 ? -15.805 6.289 39.043 1.00 42.47 180 ASN A CA 1
ATOM 1259 C C . ASN A 1 180 ? -16.827 5.198 39.404 1.00 42.47 180 ASN A C 1
ATOM 1261 O O . ASN A 1 180 ? -18.021 5.441 39.188 1.00 42.47 180 ASN A O 1
ATOM 1265 N N . PRO A 1 181 ? -16.419 3.989 39.826 1.00 44.22 181 PRO A N 1
ATOM 1266 C CA . PRO A 1 181 ? -17.387 3.008 40.273 1.00 44.22 181 PRO A CA 1
ATOM 1267 C C . PRO A 1 181 ? -18.057 3.611 41.506 1.00 44.22 181 PRO A C 1
ATOM 1269 O O . PRO A 1 181 ? -17.470 3.651 42.586 1.00 44.22 181 PRO A O 1
ATOM 1272 N N . GLU A 1 182 ? -19.259 4.169 41.331 1.00 43.59 182 GLU A N 1
ATOM 1273 C CA . GLU A 1 182 ? -20.102 4.545 42.456 1.00 43.59 182 GLU A CA 1
ATOM 1274 C C . GLU A 1 182 ? -20.208 3.298 43.338 1.00 43.59 182 GLU A C 1
ATOM 1276 O O . GLU A 1 182 ? -20.561 2.230 42.826 1.00 43.59 182 GLU A O 1
ATOM 1281 N N . PRO A 1 183 ? -19.840 3.379 44.628 1.00 41.84 183 PRO A N 1
ATOM 1282 C CA . PRO A 1 183 ? -19.911 2.222 45.493 1.00 41.84 183 PRO A CA 1
ATOM 1283 C C . PRO A 1 183 ? -21.369 1.790 45.524 1.00 41.84 183 PRO A C 1
ATOM 1285 O O . PRO A 1 183 ? -22.244 2.588 45.871 1.00 41.84 183 PRO A O 1
ATOM 1288 N N . GLU A 1 184 ? -21.617 0.538 45.133 1.00 40.69 184 GLU A N 1
ATOM 1289 C CA . GLU A 1 184 ? -22.893 -0.130 45.337 1.00 40.69 184 GLU A CA 1
ATOM 1290 C C . GLU A 1 184 ? -23.360 0.213 46.749 1.00 40.69 184 GLU A C 1
ATOM 1292 O O . GLU A 1 184 ? -22.740 -0.173 47.747 1.00 40.69 184 GLU A O 1
ATOM 1297 N N . LYS A 1 185 ? -24.425 1.019 46.840 1.00 40.03 185 LYS A N 1
ATOM 1298 C CA . LYS A 1 185 ? -25.100 1.265 48.104 1.00 40.03 185 LYS A CA 1
ATOM 1299 C C . LYS A 1 185 ? -25.508 -0.103 48.618 1.00 40.03 185 LYS A C 1
ATOM 1301 O O . LYS A 1 185 ? -26.451 -0.704 48.106 1.00 40.03 185 LYS A O 1
ATOM 1306 N N . LYS A 1 186 ? -24.766 -0.581 49.619 1.00 42.09 186 LYS A N 1
ATOM 1307 C CA . LYS A 1 186 ? -25.142 -1.693 50.480 1.00 42.09 186 LYS A CA 1
ATOM 1308 C C . LYS A 1 186 ? -26.622 -1.527 50.789 1.00 42.09 186 LYS A C 1
ATOM 1310 O O . LYS A 1 186 ? -27.016 -0.568 51.451 1.00 42.09 186 LYS A O 1
ATOM 1315 N N . ALA A 1 187 ? -27.430 -2.448 50.280 1.00 44.66 187 ALA A N 1
ATOM 1316 C CA . ALA A 1 187 ? -28.782 -2.652 50.755 1.00 44.66 187 ALA A CA 1
ATOM 1317 C C . ALA A 1 187 ? -28.673 -3.141 52.208 1.00 44.66 187 ALA A C 1
ATOM 1319 O O . ALA A 1 187 ? -28.664 -4.338 52.491 1.00 44.66 187 ALA A O 1
ATOM 1320 N N . GLU A 1 188 ? -28.497 -2.201 53.135 1.00 37.38 188 GLU A N 1
ATOM 1321 C CA . GLU A 1 188 ? -28.661 -2.447 54.557 1.00 37.38 188 GLU A CA 1
ATOM 1322 C C . GLU A 1 188 ? -30.138 -2.737 54.815 1.00 37.38 188 GLU A C 1
ATOM 1324 O O . GLU A 1 188 ? -31.009 -1.870 54.744 1.00 37.38 188 GLU A O 1
ATOM 1329 N N . LYS A 1 189 ? -30.402 -4.009 55.109 1.00 45.84 189 LYS A N 1
ATOM 1330 C CA . LYS A 1 189 ? -31.605 -4.478 55.789 1.00 45.84 189 LYS A CA 1
ATOM 1331 C C . LYS A 1 189 ? -31.887 -3.615 57.025 1.00 45.84 189 LYS A C 1
ATOM 1333 O O . LYS A 1 189 ? -31.039 -3.517 57.910 1.00 45.84 189 LYS A O 1
ATOM 1338 N N . LYS A 1 190 ? -33.137 -3.180 57.181 1.00 38.47 190 LYS A N 1
ATOM 1339 C CA . LYS A 1 190 ? -33.780 -3.105 58.500 1.00 38.47 190 LYS A CA 1
ATOM 1340 C C . LYS A 1 190 ? -35.087 -3.904 58.482 1.00 38.47 190 LYS A C 1
ATOM 1342 O O . LYS A 1 190 ? -35.855 -3.758 57.535 1.00 38.47 190 LYS A O 1
ATOM 1347 N N . PRO A 1 191 ? -35.333 -4.761 59.490 1.00 46.50 191 PRO A N 1
ATOM 1348 C CA . PRO A 1 191 ? -36.608 -5.433 59.671 1.00 46.50 191 PRO A CA 1
ATOM 1349 C C . PRO A 1 191 ? -37.546 -4.501 60.442 1.00 46.50 191 PRO A C 1
ATOM 1351 O O . PRO A 1 191 ? -37.175 -4.002 61.504 1.00 46.50 191 PRO A O 1
ATOM 1354 N N . GLU A 1 192 ? -38.763 -4.290 59.951 1.00 41.81 192 GLU A N 1
ATOM 1355 C CA . GLU A 1 192 ? -39.814 -3.665 60.751 1.00 41.81 192 GLU A CA 1
ATOM 1356 C C . GLU A 1 192 ? -40.866 -4.721 61.086 1.00 41.81 192 GLU A C 1
ATOM 1358 O O . GLU A 1 192 ? -41.572 -5.247 60.226 1.00 41.81 192 GLU A O 1
ATOM 1363 N N . LYS A 1 193 ? -40.887 -5.088 62.370 1.00 47.06 193 LYS A N 1
ATOM 1364 C CA . LYS A 1 193 ? -41.976 -5.822 63.007 1.00 47.06 193 LYS A CA 1
ATOM 1365 C C . LYS A 1 193 ? -43.272 -5.043 62.782 1.00 47.06 193 LYS A C 1
ATOM 1367 O O . LYS A 1 193 ? -43.368 -3.907 63.233 1.00 47.06 193 LYS A O 1
ATOM 1372 N N . ALA A 1 194 ? -44.279 -5.684 62.205 1.00 36.78 194 ALA A N 1
ATOM 1373 C CA . ALA A 1 194 ? -45.664 -5.256 62.349 1.00 36.78 194 ALA A CA 1
ATOM 1374 C C . ALA A 1 194 ? -46.440 -6.377 63.044 1.00 36.78 194 ALA A C 1
ATOM 1376 O O . ALA A 1 194 ? -46.840 -7.371 62.445 1.00 36.78 194 ALA A O 1
ATOM 1377 N N . GLU A 1 195 ? -46.574 -6.213 64.354 1.00 39.19 195 GLU A N 1
ATOM 1378 C CA . GLU A 1 195 ? -47.543 -6.894 65.201 1.00 39.19 195 GLU A CA 1
ATOM 1379 C C . GLU A 1 195 ? -48.867 -6.101 65.148 1.00 39.19 195 GLU A C 1
ATOM 1381 O O . GLU A 1 195 ? -48.831 -4.870 65.107 1.00 39.19 195 GLU A O 1
ATOM 1386 N N . LYS A 1 196 ? -50.001 -6.819 65.237 1.00 38.50 196 LYS A N 1
ATOM 1387 C CA . LYS A 1 196 ? -51.419 -6.387 65.357 1.00 38.50 196 LYS A CA 1
ATOM 1388 C C . LYS A 1 196 ? -52.232 -6.261 64.054 1.00 38.50 196 LYS A C 1
ATOM 1390 O O . LYS A 1 196 ? -52.299 -5.192 63.454 1.00 38.50 196 LYS A O 1
ATOM 1395 N N . LYS A 1 197 ? -53.037 -7.280 63.742 1.00 37.66 197 LYS A N 1
ATOM 1396 C CA . LYS A 1 197 ? -54.388 -7.489 64.302 1.00 37.66 197 LYS A CA 1
ATOM 1397 C C . LYS A 1 197 ? -54.841 -8.928 64.087 1.00 37.66 197 LYS A C 1
ATOM 1399 O O . LYS A 1 197 ? -54.461 -9.494 63.043 1.00 37.66 197 LYS A O 1
#

Radius of gyration: 27.88 Å; chains: 1; bounding box: 83×27×101 Å

pLDDT: mean 71.93, std 13.94, range [36.78, 89.06]